Protein AF-A0A6A5X6J0-F1 (afdb_monomer_lite)

Secondary structure (DSSP, 8-state):
--PPPB-TTSPBP-TTHHHHEEES-S-TTSGGGGEEEE---SBPTT-BGGG-SBPEEE-TTSPEEEEEEETTEEEEEEEE-EES-S-GGGSSS---SSS-TTS-SSSS-EEEEETTSSTT-SEEEESS-SGGGG-TTTPEE--SSTTPPPP-------PPPP---------------PPPTHHHHHHHHHHHHHHHHHHHHHHHHHT-

pLDDT: mean 82.25, std 19.31, range [40.25, 98.31]

Foldseek 3Di:
DFFFWAFQQLHTDDDPCRQQWGQLDPPPVALSRFAIFRAPDPADAQGECVSPFYGWHAAQLSKTWGWHQYPNDIDIWIWQATTSDSHCVPLSGPPPLCPPPPADVSNGIWTKAALVRDPQHQWIATDDDNPCVVPPVRTDGTDSHHVDDRDPPPPPPPDDDPDDDDDDDDDDDDDDDDDDPVVVVVVVPVVVVVVVVVVVVVVVVVVD

Radius of gyration: 23.6 Å; chains: 1; bounding box: 79×58×37 Å

Organism: NCBI:txid1450172

Structure (mmCIF, N/CA/C/O backbone):
data_AF-A0A6A5X6J0-F1
#
_entry.id   AF-A0A6A5X6J0-F1
#
loop_
_atom_site.group_PDB
_atom_site.id
_atom_site.type_symbol
_atom_site.label_atom_id
_atom_site.label_alt_id
_atom_site.label_comp_id
_atom_site.label_asym_id
_atom_site.label_entity_id
_atom_site.label_seq_id
_atom_site.pdbx_PDB_ins_code
_atom_site.Cartn_x
_atom_site.Cartn_y
_atom_site.Cartn_z
_atom_site.occupancy
_atom_site.B_iso_or_equiv
_atom_site.auth_seq_id
_atom_site.auth_comp_id
_atom_site.auth_asym_id
_atom_site.auth_atom_id
_atom_site.pdbx_PDB_model_num
ATOM 1 N N . ALA A 1 1 ? -9.190 15.874 -12.244 1.00 45.69 1 ALA A N 1
ATOM 2 C CA . ALA A 1 1 ? -8.365 16.810 -11.458 1.00 45.69 1 ALA A CA 1
ATOM 3 C C . ALA A 1 1 ? -7.137 16.045 -10.991 1.00 45.69 1 ALA A C 1
ATOM 5 O O . ALA A 1 1 ? -7.306 14.946 -10.487 1.00 45.69 1 ALA A O 1
ATOM 6 N N . THR A 1 2 ? -5.927 16.552 -11.212 1.00 60.56 2 THR A N 1
ATOM 7 C CA . THR A 1 2 ? -4.701 15.983 -10.629 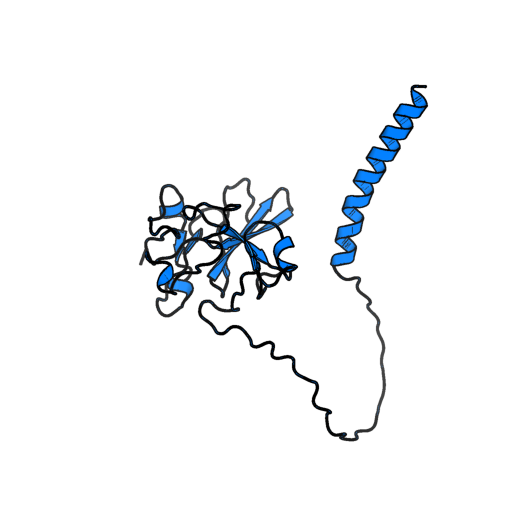1.00 60.56 2 THR A CA 1
ATOM 8 C C . THR A 1 2 ? -4.624 16.431 -9.174 1.00 60.56 2 THR A C 1
ATOM 10 O O . THR A 1 2 ? -4.366 17.605 -8.913 1.00 60.56 2 THR A O 1
ATOM 13 N N . ALA A 1 3 ? -4.939 15.535 -8.238 1.00 80.25 3 ALA A N 1
ATOM 14 C CA . ALA A 1 3 ? -4.791 15.806 -6.812 1.00 80.25 3 ALA A CA 1
ATOM 15 C C . ALA A 1 3 ? -3.348 15.520 -6.382 1.00 80.25 3 ALA A C 1
ATOM 17 O O . ALA A 1 3 ? -2.755 14.537 -6.819 1.00 80.25 3 ALA A O 1
ATOM 18 N N . THR A 1 4 ? -2.790 16.380 -5.532 1.00 93.88 4 THR A N 1
ATOM 19 C CA . THR A 1 4 ? -1.504 16.120 -4.879 1.00 93.88 4 THR A CA 1
ATOM 20 C C . THR A 1 4 ? -1.685 15.034 -3.827 1.00 93.88 4 THR A C 1
ATOM 22 O O . THR A 1 4 ? -2.631 15.093 -3.044 1.00 93.88 4 THR A O 1
ATOM 25 N N . CYS A 1 5 ? -0.770 14.070 -3.792 1.00 96.19 5 CYS A N 1
ATOM 26 C CA . CYS A 1 5 ? -0.749 13.027 -2.778 1.00 96.19 5 CYS A CA 1
ATOM 27 C C . CYS A 1 5 ? 0.265 13.374 -1.675 1.00 96.19 5 CYS A C 1
ATOM 29 O O . CYS A 1 5 ? 1.280 14.034 -1.905 1.00 96.19 5 CYS A O 1
ATOM 31 N N . TYR A 1 6 ? -0.021 12.938 -0.456 1.00 95.50 6 TYR A N 1
ATOM 32 C CA . TYR A 1 6 ? 0.724 13.231 0.757 1.00 95.50 6 TYR A CA 1
ATOM 33 C C . TYR A 1 6 ? 1.078 11.937 1.479 1.00 95.50 6 TYR A C 1
ATOM 35 O O . TYR A 1 6 ? 0.280 11.000 1.569 1.00 95.50 6 TYR A O 1
ATOM 43 N N . TRP A 1 7 ? 2.285 11.914 2.027 1.00 93.50 7 TRP A N 1
ATOM 44 C CA . TRP A 1 7 ? 2.747 10.892 2.951 1.00 93.50 7 TRP A CA 1
ATOM 45 C C . TRP A 1 7 ? 2.064 11.022 4.321 1.00 93.50 7 TRP A C 1
ATOM 47 O O . TRP A 1 7 ? 1.589 12.112 4.646 1.00 93.50 7 TRP A O 1
ATOM 57 N N . PRO A 1 8 ? 2.090 9.975 5.170 1.00 91.75 8 PRO A N 1
ATOM 58 C CA . PRO A 1 8 ? 1.579 10.026 6.548 1.00 91.75 8 PRO A CA 1
ATOM 59 C C . PRO A 1 8 ? 2.086 11.193 7.399 1.00 91.75 8 PRO A C 1
ATOM 61 O O . PRO A 1 8 ? 1.395 11.666 8.296 1.00 91.75 8 PRO A O 1
ATOM 64 N N . THR A 1 9 ? 3.286 11.690 7.101 1.00 89.19 9 THR A N 1
ATOM 65 C CA . THR A 1 9 ? 3.868 12.884 7.736 1.00 89.19 9 THR A CA 1
ATOM 66 C C . THR A 1 9 ? 3.194 14.206 7.341 1.00 89.19 9 THR A C 1
ATOM 68 O O . THR A 1 9 ? 3.535 15.248 7.895 1.00 89.19 9 THR A O 1
ATOM 71 N N . GLY A 1 10 ? 2.275 14.201 6.371 1.00 90.12 10 GLY A N 1
ATOM 72 C CA . GLY A 1 10 ? 1.648 15.396 5.796 1.00 90.12 10 GLY A CA 1
ATOM 73 C C . GLY A 1 10 ? 2.523 16.128 4.771 1.00 90.12 10 GLY A C 1
ATOM 74 O O . GLY A 1 10 ? 2.168 17.207 4.285 1.00 90.12 10 GLY A O 1
ATOM 75 N N . ASN A 1 11 ? 3.677 15.563 4.420 1.00 91.62 11 ASN A N 1
ATOM 76 C CA . ASN A 1 11 ? 4.517 16.075 3.345 1.00 91.62 11 ASN A CA 1
ATOM 77 C C . ASN A 1 11 ? 3.996 15.587 1.995 1.00 91.62 11 ASN A C 1
ATOM 79 O O . ASN A 1 11 ? 3.589 14.434 1.871 1.00 91.62 11 ASN A O 1
ATOM 83 N N . ALA A 1 12 ? 4.018 16.456 0.985 1.00 94.25 12 ALA A N 1
ATOM 84 C CA . ALA A 1 12 ? 3.666 16.054 -0.373 1.00 94.25 12 ALA A CA 1
ATOM 85 C C . ALA A 1 12 ? 4.640 14.977 -0.879 1.00 94.25 12 ALA A C 1
ATOM 87 O O . ALA A 1 12 ? 5.817 14.961 -0.497 1.00 94.25 12 ALA A O 1
ATOM 88 N N . THR A 1 13 ? 4.153 14.093 -1.746 1.00 92.88 13 THR A N 1
ATOM 89 C CA . THR A 1 13 ? 5.006 13.210 -2.547 1.00 92.88 13 THR A CA 1
ATOM 90 C C . THR A 1 13 ? 6.020 14.031 -3.336 1.00 92.88 13 THR A C 1
ATOM 92 O O . THR A 1 13 ? 5.727 15.146 -3.762 1.00 92.88 13 THR A O 1
ATOM 95 N N . TYR A 1 14 ? 7.217 13.488 -3.532 1.00 91.00 14 TYR A N 1
ATOM 96 C CA . TYR A 1 14 ? 8.327 14.187 -4.175 1.00 91.00 14 TYR A CA 1
ATOM 97 C C . TYR A 1 14 ? 9.055 13.271 -5.161 1.00 91.00 14 TYR A C 1
ATOM 99 O O . TYR A 1 14 ? 8.846 12.057 -5.190 1.00 91.00 14 TYR A O 1
ATOM 107 N N . ALA A 1 15 ? 9.951 13.858 -5.957 1.00 90.88 15 ALA A N 1
ATOM 108 C CA . ALA A 1 15 ? 10.726 13.156 -6.975 1.00 90.88 15 ALA A CA 1
ATOM 109 C C . ALA A 1 15 ? 9.817 12.383 -7.947 1.00 90.88 15 ALA A C 1
ATOM 111 O O . ALA A 1 15 ? 8.993 12.981 -8.626 1.00 90.88 15 ALA A O 1
ATOM 112 N N . ARG A 1 16 ? 9.980 11.063 -8.057 1.00 89.81 16 ARG A N 1
ATOM 113 C CA . ARG A 1 16 ? 9.186 10.259 -8.997 1.00 89.81 16 ARG A CA 1
ATOM 114 C C . ARG A 1 16 ? 7.757 10.033 -8.511 1.00 89.81 16 ARG A C 1
ATOM 116 O O . ARG A 1 16 ? 6.848 10.004 -9.331 1.00 89.81 16 ARG A O 1
ATOM 123 N N . ASP A 1 17 ? 7.564 9.930 -7.201 1.00 90.75 17 ASP A N 1
ATOM 124 C CA . ASP A 1 17 ? 6.259 9.628 -6.606 1.00 90.75 17 ASP A CA 1
ATOM 125 C C . ASP A 1 17 ? 5.271 10.795 -6.788 1.00 90.75 17 ASP A C 1
ATOM 127 O O . ASP A 1 17 ? 4.070 10.574 -6.866 1.00 90.75 17 ASP A O 1
ATOM 131 N N . GLU A 1 18 ? 5.770 12.026 -6.968 1.00 92.94 18 GLU A N 1
ATOM 132 C CA . GLU A 1 18 ? 4.953 13.201 -7.328 1.00 92.94 18 GLU A CA 1
ATOM 133 C C . GLU A 1 18 ? 4.146 13.004 -8.622 1.00 92.94 18 GLU A C 1
ATOM 135 O O . GLU A 1 18 ? 3.035 13.515 -8.737 1.00 92.94 18 GLU A O 1
ATOM 140 N N . TYR A 1 19 ? 4.694 12.263 -9.589 1.00 93.19 19 TYR A N 1
ATOM 141 C CA . TYR A 1 19 ? 4.075 12.067 -10.904 1.00 93.19 19 TYR A CA 1
ATOM 142 C C . TYR A 1 19 ? 3.522 10.656 -11.098 1.00 93.19 19 TYR A C 1
ATOM 144 O O . TYR A 1 19 ? 2.672 10.455 -11.964 1.00 93.19 19 TYR A O 1
ATOM 152 N N . GLU A 1 20 ? 4.029 9.679 -10.340 1.00 95.19 20 GLU A N 1
ATOM 153 C CA . GLU A 1 20 ? 3.595 8.283 -10.415 1.00 95.19 20 GLU A CA 1
ATOM 154 C C . GLU A 1 20 ? 2.336 8.018 -9.584 1.00 95.19 20 GLU A C 1
ATOM 156 O O . GLU A 1 20 ? 1.519 7.186 -9.992 1.00 95.19 20 GLU A O 1
ATOM 161 N N . HIS A 1 21 ? 2.158 8.710 -8.451 1.00 95.94 21 HIS A N 1
ATOM 162 C CA . HIS A 1 21 ? 1.002 8.516 -7.579 1.00 95.94 21 HIS A CA 1
ATOM 163 C C . HIS A 1 21 ? -0.199 9.343 -8.030 1.00 95.94 21 HIS A C 1
ATOM 165 O O . HIS A 1 21 ? -0.108 10.547 -8.251 1.00 95.94 21 HIS A O 1
ATOM 171 N N . MET A 1 22 ? -1.351 8.685 -8.148 1.00 96.62 22 MET A N 1
ATOM 172 C CA . MET A 1 22 ? -2.619 9.314 -8.514 1.00 96.62 22 MET A CA 1
ATOM 173 C C . MET A 1 22 ? -3.760 8.753 -7.663 1.00 96.62 22 MET A C 1
ATOM 175 O O . MET A 1 22 ? -3.662 7.611 -7.198 1.00 96.62 22 MET A O 1
ATOM 179 N N . PRO A 1 23 ? -4.862 9.509 -7.497 1.00 97.25 23 PRO A N 1
ATOM 180 C CA . PRO A 1 23 ? -6.057 9.011 -6.836 1.00 97.25 23 PRO A CA 1
ATOM 181 C C . PRO A 1 23 ? -6.588 7.728 -7.476 1.00 97.25 23 PRO A C 1
ATOM 183 O O . PRO A 1 23 ? -6.679 7.617 -8.699 1.00 97.25 23 PRO A O 1
ATOM 186 N N . CYS A 1 24 ? -7.016 6.788 -6.641 1.00 97.81 24 CYS A N 1
ATOM 187 C CA . CYS A 1 24 ? -7.636 5.537 -7.067 1.00 97.81 24 CYS A CA 1
ATOM 188 C C . CYS A 1 24 ? -8.985 5.726 -7.764 1.00 97.81 24 CYS A C 1
ATOM 190 O O . CYS A 1 24 ? -9.425 4.858 -8.516 1.00 97.81 24 CYS A O 1
ATOM 192 N N . SER A 1 25 ? -9.648 6.855 -7.517 1.00 96.56 25 SER A N 1
ATOM 193 C CA . SER A 1 25 ? -10.890 7.237 -8.175 1.00 96.56 25 SER A CA 1
ATOM 194 C C . SER A 1 25 ? -10.876 8.722 -8.516 1.00 96.56 25 SER A C 1
ATOM 196 O O . SER A 1 25 ? -10.531 9.558 -7.685 1.00 96.56 25 SER A O 1
ATOM 198 N N . ASN A 1 26 ? -11.319 9.056 -9.729 1.00 93.69 26 ASN A N 1
ATOM 199 C CA . ASN A 1 26 ? -11.615 10.439 -10.116 1.00 93.69 26 ASN A CA 1
ATOM 200 C C . ASN A 1 26 ? -13.010 10.894 -9.656 1.00 93.69 26 ASN A C 1
ATOM 202 O O . ASN A 1 26 ? -13.299 12.089 -9.674 1.00 93.69 26 ASN A O 1
ATOM 206 N N . ASP A 1 27 ? -13.876 9.953 -9.276 1.00 95.06 27 ASP A N 1
ATOM 207 C CA . ASP A 1 27 ? -15.172 10.243 -8.674 1.00 95.06 27 ASP A CA 1
ATOM 208 C C . ASP A 1 27 ? -14.971 10.580 -7.198 1.00 95.06 27 ASP A C 1
ATOM 210 O O . ASP A 1 27 ? -14.668 9.693 -6.402 1.00 95.06 27 ASP A O 1
ATOM 214 N N . THR A 1 28 ? -15.160 11.853 -6.850 1.00 92.88 28 THR A N 1
ATOM 215 C CA . THR A 1 28 ? -14.994 12.396 -5.495 1.00 92.88 28 THR A CA 1
ATOM 216 C C . THR A 1 28 ? -16.029 11.891 -4.492 1.00 92.88 28 THR A C 1
ATOM 218 O O . THR A 1 28 ? -15.909 12.168 -3.303 1.00 92.88 28 THR A O 1
ATOM 221 N N . THR A 1 29 ? -17.078 11.204 -4.949 1.00 93.94 29 THR A N 1
ATOM 222 C CA . THR A 1 29 ? -18.037 10.536 -4.059 1.00 93.94 29 THR A CA 1
ATOM 223 C C . THR A 1 29 ? -17.551 9.155 -3.624 1.00 93.94 29 THR A C 1
ATOM 225 O O . THR A 1 29 ? -17.997 8.639 -2.599 1.00 93.94 29 THR A O 1
ATOM 228 N N . SER A 1 30 ? -16.597 8.574 -4.359 1.00 95.69 30 SER A N 1
ATOM 229 C CA . SER A 1 30 ? -15.944 7.332 -3.966 1.00 95.69 30 SER A CA 1
ATOM 230 C C . SER A 1 30 ? -14.991 7.589 -2.800 1.00 95.69 30 SER A C 1
ATOM 232 O O . SER A 1 30 ? -14.143 8.475 -2.898 1.00 95.69 30 SER A O 1
ATOM 234 N N . PRO A 1 31 ? -15.018 6.779 -1.728 1.00 95.19 31 PRO A N 1
ATOM 235 C CA . PRO A 1 31 ? -14.038 6.898 -0.651 1.00 95.19 31 PRO A CA 1
ATOM 236 C C . PRO A 1 31 ? -12.605 6.643 -1.146 1.00 95.19 31 PRO A C 1
ATOM 238 O O . PRO A 1 31 ? -11.655 7.091 -0.517 1.00 95.19 31 PRO A O 1
ATOM 241 N N . LEU A 1 32 ? -12.430 5.971 -2.290 1.00 97.31 32 LEU A N 1
ATOM 242 C CA . LEU A 1 32 ? -11.120 5.770 -2.908 1.00 97.31 32 L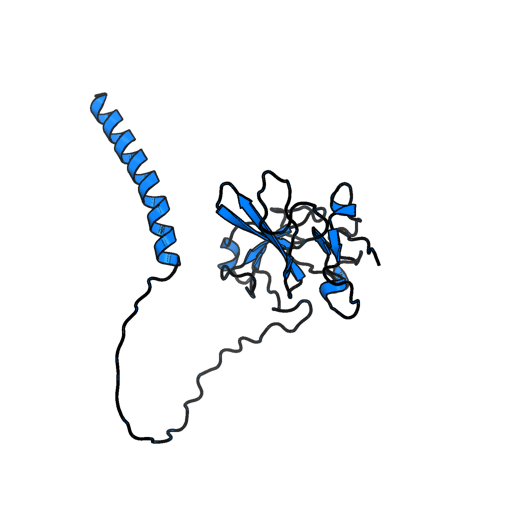EU A CA 1
ATOM 243 C C . LEU A 1 32 ? -10.572 7.026 -3.597 1.00 97.31 32 LEU A C 1
ATOM 245 O O . LEU A 1 32 ? -9.410 7.022 -3.989 1.00 97.31 32 LEU A O 1
ATOM 249 N N . SER A 1 33 ? -11.348 8.106 -3.748 1.00 96.88 33 SER A N 1
ATOM 250 C CA . SER A 1 33 ? -10.822 9.349 -4.328 1.00 96.88 33 SER A CA 1
ATOM 251 C C . SER A 1 33 ? -9.759 10.009 -3.457 1.00 96.88 33 SER A C 1
ATOM 253 O O . SER A 1 33 ? -9.023 10.858 -3.949 1.00 96.88 33 SER A O 1
ATOM 255 N N . THR A 1 34 ? -9.687 9.637 -2.176 1.00 96.81 34 THR A N 1
ATOM 256 C CA . THR A 1 34 ? -8.676 10.137 -1.241 1.00 96.81 34 THR A CA 1
ATOM 257 C C . THR A 1 34 ? -7.482 9.206 -1.077 1.00 96.81 34 THR A C 1
ATOM 259 O O . THR A 1 34 ? -6.497 9.584 -0.451 1.00 96.81 34 THR A O 1
ATOM 262 N N . ILE A 1 35 ? -7.529 8.009 -1.661 1.00 97.75 35 ILE A N 1
ATOM 263 C CA . ILE A 1 35 ? -6.422 7.053 -1.658 1.00 97.75 35 ILE A CA 1
ATOM 264 C C . ILE A 1 35 ? -5.591 7.255 -2.917 1.00 97.75 35 ILE A C 1
ATOM 266 O O . ILE A 1 35 ? -6.143 7.306 -4.013 1.00 97.75 35 ILE A O 1
ATOM 270 N N . CYS A 1 36 ? -4.270 7.319 -2.770 1.00 97.88 36 CYS A N 1
ATOM 271 C CA . CYS A 1 36 ? -3.343 7.409 -3.887 1.00 97.88 36 CYS A CA 1
ATOM 272 C C . CYS A 1 36 ? -2.462 6.160 -3.983 1.00 97.88 36 CYS A C 1
ATOM 274 O O . CYS A 1 36 ? -1.788 5.798 -3.020 1.00 97.88 36 CYS A O 1
ATOM 276 N N . CYS A 1 37 ? -2.398 5.565 -5.174 1.00 97.94 37 CYS A N 1
ATOM 277 C CA . CYS A 1 37 ? -1.462 4.489 -5.516 1.00 97.94 37 CYS A CA 1
ATOM 278 C C . CYS A 1 37 ? -0.577 4.918 -6.691 1.00 97.94 37 CYS A C 1
ATOM 280 O O . CYS A 1 37 ? -0.890 5.895 -7.376 1.00 97.94 37 CYS A O 1
ATOM 282 N N . ALA A 1 38 ? 0.497 4.182 -6.979 1.00 96.81 38 ALA A N 1
ATOM 283 C CA . ALA A 1 38 ? 1.359 4.474 -8.117 1.00 96.81 38 ALA A CA 1
ATOM 284 C C . ALA A 1 38 ? 0.755 3.953 -9.434 1.00 96.81 38 ALA A C 1
ATOM 286 O O . ALA A 1 38 ? 1.101 2.879 -9.932 1.00 96.81 38 ALA A O 1
ATOM 287 N N . LEU A 1 39 ? -0.193 4.719 -9.971 1.00 97.06 39 LEU A N 1
ATOM 288 C CA . LEU A 1 39 ? -1.024 4.363 -11.125 1.00 97.06 39 LEU A CA 1
ATOM 289 C C . LEU A 1 39 ? -0.500 4.914 -12.459 1.00 97.06 39 LEU A C 1
ATOM 291 O O . LEU A 1 39 ? -1.019 4.544 -13.510 1.00 97.06 39 LEU A O 1
ATOM 295 N N . ASN A 1 40 ? 0.478 5.825 -12.429 1.00 96.38 40 ASN A N 1
ATOM 296 C CA . ASN A 1 40 ? 0.987 6.520 -13.616 1.00 96.38 40 ASN A CA 1
ATOM 297 C C . ASN A 1 40 ? 2.403 6.078 -14.022 1.00 96.38 40 ASN A C 1
ATOM 299 O O . ASN A 1 40 ? 3.202 6.862 -14.536 1.00 96.38 40 ASN A O 1
ATOM 303 N N . ARG A 1 41 ? 2.758 4.823 -13.756 1.00 95.88 41 ARG A N 1
ATOM 304 C CA . ARG A 1 41 ? 3.982 4.204 -14.267 1.00 95.88 41 ARG A CA 1
ATOM 305 C C . ARG A 1 41 ? 3.743 3.690 -15.686 1.00 95.88 41 ARG A C 1
ATOM 307 O O . ARG A 1 41 ? 2.632 3.344 -16.088 1.00 95.88 41 ARG A O 1
ATOM 314 N N . THR A 1 42 ? 4.816 3.623 -16.464 1.00 97.06 42 THR A N 1
ATOM 315 C CA . THR A 1 42 ? 4.771 3.167 -17.862 1.00 97.06 42 THR A CA 1
ATOM 316 C C . THR A 1 42 ? 4.638 1.651 -17.995 1.00 97.06 42 THR A C 1
ATOM 318 O O . THR A 1 42 ? 4.093 1.172 -18.987 1.00 97.06 42 THR A O 1
ATOM 321 N N . ASN A 1 43 ? 5.127 0.888 -17.015 1.00 97.88 43 ASN A N 1
ATOM 322 C CA . ASN A 1 43 ? 5.008 -0.565 -16.995 1.00 97.88 43 ASN A CA 1
ATOM 323 C C . ASN A 1 43 ? 3.652 -0.946 -16.368 1.00 97.88 43 ASN A C 1
ATOM 325 O O . ASN A 1 43 ? 3.400 -0.579 -15.221 1.00 97.88 43 ASN A O 1
ATOM 329 N N . PRO A 1 44 ? 2.744 -1.639 -17.073 1.00 97.25 44 PRO A N 1
ATOM 330 C CA . PRO A 1 44 ? 1.439 -1.995 -16.519 1.00 97.25 44 PRO A CA 1
ATOM 331 C C . PRO A 1 44 ? 1.546 -3.005 -15.364 1.00 97.25 44 PRO A C 1
ATOM 333 O O . PRO A 1 44 ? 2.553 -3.694 -15.203 1.00 97.25 44 PRO A O 1
ATOM 336 N N . SER A 1 45 ? 0.482 -3.127 -14.564 1.00 97.25 45 SER A N 1
ATOM 337 C CA . SER A 1 45 ? 0.406 -4.136 -13.497 1.00 97.25 45 SER A CA 1
ATOM 338 C C . SER A 1 45 ? 0.566 -5.548 -14.067 1.00 97.25 45 SER A C 1
ATOM 340 O O . SER A 1 45 ? -0.139 -5.936 -14.999 1.00 97.25 45 SER A O 1
ATOM 342 N N . GLY A 1 46 ? 1.470 -6.335 -13.483 1.00 97.50 46 GLY A N 1
ATOM 343 C CA . GLY A 1 46 ? 1.830 -7.674 -13.954 1.00 97.50 46 GLY A CA 1
ATOM 344 C C . GLY A 1 46 ? 2.882 -7.693 -15.067 1.00 97.50 46 GLY A C 1
ATOM 345 O O . GLY A 1 46 ? 3.224 -8.774 -15.542 1.00 97.50 46 GLY A O 1
ATOM 346 N N . GLY A 1 47 ? 3.402 -6.534 -15.480 1.00 97.94 47 GLY A N 1
ATOM 347 C CA . GLY A 1 47 ? 4.511 -6.449 -16.425 1.00 97.94 47 GLY A CA 1
ATOM 348 C C . GLY A 1 47 ? 5.844 -6.935 -15.845 1.00 97.94 47 GLY A C 1
ATOM 349 O O . GLY A 1 47 ? 5.996 -7.116 -14.634 1.00 97.94 47 GLY A O 1
ATOM 350 N N . ASP A 1 48 ? 6.818 -7.166 -16.726 1.00 97.88 48 ASP A N 1
ATOM 351 C CA . ASP A 1 48 ? 8.151 -7.648 -16.348 1.00 97.88 48 ASP A CA 1
ATOM 352 C C . ASP A 1 48 ? 8.959 -6.559 -15.641 1.00 97.88 48 ASP A C 1
ATOM 354 O O . ASP A 1 48 ? 9.006 -5.416 -16.105 1.00 97.88 48 ASP A O 1
ATOM 358 N N . LYS A 1 49 ? 9.622 -6.909 -14.532 1.00 96.44 49 LYS A N 1
ATOM 359 C CA . LYS A 1 49 ? 10.467 -5.977 -13.771 1.00 96.44 49 LYS A CA 1
ATOM 360 C C . LYS A 1 49 ? 11.587 -5.358 -14.606 1.00 96.44 49 LYS A C 1
ATOM 362 O O . LYS A 1 49 ? 12.068 -4.276 -14.271 1.00 96.44 49 LYS A O 1
ATOM 367 N N . LEU A 1 50 ? 12.012 -6.024 -15.683 1.00 96.62 50 LEU A N 1
ATOM 368 C CA . LEU A 1 50 ? 13.019 -5.516 -16.615 1.00 96.62 50 LEU A CA 1
ATOM 369 C C . LEU A 1 50 ? 12.574 -4.215 -17.303 1.00 96.62 50 LEU A C 1
ATOM 371 O O . LEU A 1 50 ? 13.422 -3.411 -17.684 1.00 96.62 50 LEU A O 1
ATOM 375 N N . TYR A 1 51 ? 11.263 -3.973 -17.411 1.00 96.19 51 TYR A N 1
ATOM 376 C CA . TYR A 1 51 ? 10.692 -2.740 -17.964 1.00 96.19 51 TYR A CA 1
ATOM 377 C C . TYR A 1 51 ? 10.437 -1.656 -16.903 1.00 96.19 51 TYR A C 1
ATOM 379 O O . TYR A 1 51 ? 9.814 -0.636 -17.193 1.00 96.19 51 TYR A O 1
ATOM 387 N N . GLY A 1 52 ? 10.932 -1.848 -15.677 1.00 95.31 52 GLY A N 1
ATOM 388 C CA . GLY A 1 52 ? 10.799 -0.903 -14.571 1.00 95.31 52 GLY A CA 1
ATOM 389 C C . GLY A 1 52 ? 9.673 -1.256 -13.598 1.00 95.31 52 GLY A C 1
ATOM 390 O O . GLY A 1 52 ? 9.156 -2.372 -13.588 1.00 95.31 52 GLY A O 1
ATOM 391 N N . ARG A 1 53 ? 9.300 -0.295 -12.745 1.00 94.94 53 ARG A N 1
ATOM 392 C CA . ARG A 1 53 ? 8.254 -0.469 -11.721 1.00 94.94 53 ARG A CA 1
ATOM 393 C C . ARG A 1 53 ? 6.882 -0.577 -12.378 1.00 94.94 53 ARG A C 1
ATOM 395 O O . ARG A 1 53 ? 6.544 0.285 -13.183 1.00 94.94 53 ARG A O 1
ATOM 402 N N . THR A 1 54 ? 6.101 -1.590 -12.019 1.00 97.69 54 THR A N 1
ATOM 403 C CA . THR A 1 54 ? 4.747 -1.782 -12.550 1.00 97.69 54 THR A CA 1
ATOM 404 C C . THR A 1 54 ? 3.739 -0.852 -11.884 1.00 97.69 54 THR A C 1
ATOM 406 O O . THR A 1 54 ? 3.950 -0.415 -10.750 1.00 97.69 54 THR A O 1
ATOM 409 N N . ASN A 1 55 ? 2.635 -0.569 -12.571 1.00 97.94 55 ASN A N 1
ATOM 410 C CA . ASN A 1 55 ? 1.480 0.103 -11.994 1.00 97.94 55 ASN A CA 1
ATOM 411 C C . ASN A 1 55 ? 0.885 -0.707 -10.853 1.00 97.94 55 ASN A C 1
ATOM 413 O O . ASN A 1 55 ? 0.769 -1.935 -10.925 1.00 97.94 55 ASN A O 1
ATOM 417 N N . ASP A 1 56 ? 0.454 0.019 -9.835 1.00 98.12 56 ASP A N 1
ATOM 418 C CA . ASP A 1 56 ? -0.386 -0.533 -8.793 1.00 98.12 56 ASP A CA 1
ATOM 419 C C . ASP A 1 56 ? -1.819 -0.717 -9.302 1.00 98.12 56 ASP A C 1
ATOM 421 O O . ASP A 1 56 ? -2.248 -0.166 -10.318 1.00 98.12 56 ASP A O 1
ATOM 425 N N . GLU A 1 57 ? -2.581 -1.496 -8.554 1.00 98.19 57 GLU A N 1
ATOM 426 C CA . GLU A 1 57 ? -4.021 -1.621 -8.673 1.00 98.19 57 GLU A CA 1
ATOM 427 C C . GLU A 1 57 ? -4.645 -1.279 -7.326 1.00 98.19 57 GLU A C 1
ATOM 429 O O . GLU A 1 57 ? -4.245 -1.805 -6.286 1.00 98.19 57 GLU A O 1
ATOM 434 N N . CYS A 1 58 ? -5.647 -0.411 -7.347 1.00 98.12 58 CYS A N 1
ATOM 435 C CA . CYS A 1 58 ? -6.364 -0.026 -6.144 1.00 98.12 58 CYS A CA 1
ATOM 436 C C . CYS A 1 58 ? -7.325 -1.130 -5.713 1.00 98.12 58 CYS A C 1
ATOM 438 O O . CYS A 1 58 ? -8.217 -1.518 -6.472 1.00 98.12 58 CYS A O 1
ATOM 440 N N . LEU A 1 59 ? -7.164 -1.619 -4.486 1.00 98.25 59 LEU A N 1
ATOM 441 C CA . LEU A 1 59 ? -8.120 -2.531 -3.875 1.00 98.25 59 LEU A CA 1
ATOM 442 C C . LEU A 1 59 ? -9.285 -1.752 -3.244 1.00 98.25 59 LEU A C 1
ATOM 444 O O . LEU A 1 59 ? -9.105 -0.604 -2.826 1.00 98.25 59 LEU A O 1
ATOM 448 N N . PRO A 1 60 ? -10.478 -2.368 -3.117 1.00 97.38 60 PRO A N 1
ATOM 449 C CA . PRO A 1 60 ? -11.652 -1.687 -2.568 1.00 97.38 60 PRO A CA 1
ATOM 450 C C . PRO A 1 60 ? -11.463 -1.159 -1.140 1.00 97.38 60 PRO A C 1
ATOM 452 O O . PRO A 1 60 ? -12.074 -0.160 -0.773 1.00 97.38 60 PRO A O 1
ATOM 455 N N . ASN A 1 61 ? -10.586 -1.780 -0.348 1.00 97.06 61 ASN A N 1
ATOM 456 C CA . ASN A 1 61 ? -10.251 -1.369 1.017 1.00 97.06 61 ASN A CA 1
ATOM 457 C C . ASN A 1 61 ? -9.212 -0.234 1.104 1.00 97.06 61 ASN A C 1
ATOM 459 O O . ASN A 1 61 ? -8.834 0.156 2.208 1.00 97.06 61 ASN A O 1
ATOM 463 N N . GLY A 1 62 ? -8.758 0.301 -0.034 1.00 97.12 62 GLY A N 1
ATOM 464 C CA . GLY A 1 62 ? -7.767 1.378 -0.106 1.00 97.12 62 GLY A CA 1
ATOM 465 C C . GLY A 1 62 ? -6.311 0.905 -0.098 1.00 97.12 62 GLY A C 1
ATOM 466 O O . GLY A 1 62 ? -5.406 1.733 -0.114 1.00 97.12 62 GLY A O 1
ATOM 467 N N . VAL A 1 63 ? -6.059 -0.406 -0.075 1.00 97.88 63 VAL A N 1
ATOM 468 C CA . VAL A 1 63 ? -4.706 -0.965 -0.209 1.00 97.88 63 VAL A CA 1
ATOM 469 C C . VAL A 1 63 ? -4.284 -0.956 -1.681 1.00 97.88 63 VAL A C 1
ATOM 471 O O . VAL A 1 63 ? -5.072 -1.279 -2.569 1.00 97.88 63 VAL A O 1
ATOM 474 N N . CYS A 1 64 ? -3.023 -0.636 -1.953 1.00 98.31 64 CYS A N 1
ATOM 475 C CA . CYS A 1 64 ? -2.443 -0.690 -3.291 1.00 98.31 64 CYS A CA 1
ATOM 476 C C . CYS A 1 64 ? -1.806 -2.063 -3.526 1.00 98.31 64 CYS A C 1
ATOM 478 O O . CYS A 1 64 ? -0.893 -2.465 -2.803 1.00 98.31 64 CYS A O 1
ATOM 480 N N . ARG A 1 65 ? -2.282 -2.805 -4.529 1.00 98.19 65 ARG A N 1
ATOM 481 C CA . ARG A 1 65 ? -1.710 -4.092 -4.947 1.00 98.19 65 ARG A CA 1
ATOM 482 C C . ARG A 1 65 ? -0.746 -3.867 -6.100 1.00 98.19 65 ARG A C 1
ATOM 484 O O . ARG A 1 65 ? -1.155 -3.406 -7.159 1.00 98.19 65 ARG A O 1
ATOM 491 N N . ASN A 1 66 ? 0.502 -4.283 -5.947 1.00 97.75 66 ASN A N 1
ATOM 492 C CA . ASN A 1 66 ? 1.478 -4.265 -7.025 1.00 97.75 66 ASN A CA 1
ATOM 493 C C . ASN A 1 66 ? 1.767 -5.695 -7.497 1.00 97.75 66 ASN A C 1
ATOM 495 O O . ASN A 1 66 ? 2.126 -6.560 -6.693 1.00 97.75 66 ASN A O 1
ATOM 499 N N . ARG A 1 67 ? 1.593 -5.950 -8.800 1.00 98.06 67 ARG A N 1
ATOM 500 C CA . ARG A 1 67 ? 1.951 -7.224 -9.439 1.00 98.06 67 ARG A CA 1
ATOM 501 C C . ARG A 1 67 ? 3.152 -7.015 -10.348 1.00 98.06 67 ARG A C 1
ATOM 503 O O . ARG A 1 67 ? 3.135 -6.103 -11.176 1.00 98.06 67 ARG A O 1
ATOM 510 N N . VAL A 1 68 ? 4.159 -7.871 -10.228 1.00 98.00 68 VAL A N 1
ATOM 511 C CA . VAL A 1 68 ? 5.397 -7.811 -11.017 1.00 98.00 68 VAL A CA 1
ATOM 512 C C . VAL A 1 68 ? 5.743 -9.204 -11.510 1.00 98.00 68 VAL A C 1
ATOM 514 O O . VAL A 1 68 ? 5.782 -10.149 -10.724 1.00 98.00 68 VAL A O 1
ATOM 517 N N . LEU A 1 69 ? 6.039 -9.338 -12.799 1.00 98.12 69 LEU A N 1
ATOM 518 C CA . LEU A 1 69 ? 6.652 -10.545 -13.332 1.00 98.12 69 LEU A CA 1
ATOM 519 C C . LEU A 1 69 ? 8.166 -10.478 -13.105 1.00 98.12 69 LEU A C 1
ATOM 521 O O . LEU A 1 69 ? 8.850 -9.598 -13.624 1.00 98.12 69 LEU A O 1
ATOM 525 N N . ASP A 1 70 ? 8.686 -11.408 -12.311 1.00 96.56 70 ASP A N 1
ATOM 526 C CA . ASP A 1 70 ? 10.106 -11.527 -11.998 1.00 96.56 70 ASP A CA 1
ATOM 527 C C . ASP A 1 70 ? 10.621 -12.907 -12.427 1.00 96.56 70 ASP A C 1
ATOM 529 O O . ASP A 1 70 ? 10.231 -13.923 -11.850 1.00 96.56 70 ASP A O 1
ATOM 533 N N . HIS A 1 71 ? 11.471 -12.958 -13.461 1.00 95.00 71 HIS A N 1
ATOM 534 C CA . HIS A 1 71 ? 12.000 -14.203 -14.043 1.00 95.00 71 HIS A CA 1
ATOM 535 C C . HIS A 1 71 ? 10.899 -15.252 -14.313 1.00 95.00 71 HIS A C 1
ATOM 537 O O . HIS A 1 71 ? 11.035 -16.428 -13.979 1.00 95.00 71 HIS A O 1
ATOM 543 N N . GLY A 1 72 ? 9.768 -14.816 -14.878 1.00 94.38 72 GLY A N 1
ATOM 544 C CA . GLY A 1 72 ? 8.625 -15.687 -15.177 1.00 94.38 72 GLY A CA 1
ATOM 545 C C . GLY A 1 72 ? 7.728 -16.025 -13.978 1.00 94.38 72 GLY A C 1
ATOM 546 O O . GLY A 1 72 ? 6.716 -16.699 -14.155 1.00 94.38 72 GLY A O 1
ATOM 547 N N . THR A 1 73 ? 8.049 -15.545 -12.774 1.00 97.38 73 THR A N 1
ATOM 548 C CA . THR A 1 73 ? 7.238 -15.747 -11.565 1.00 97.38 73 THR A CA 1
ATOM 549 C C . THR A 1 73 ? 6.477 -14.477 -11.214 1.00 97.38 73 THR A C 1
ATOM 551 O O . THR A 1 73 ? 7.070 -13.409 -11.078 1.00 97.38 73 THR A O 1
ATOM 554 N N . MET A 1 74 ? 5.159 -14.583 -11.044 1.00 97.38 74 MET A N 1
ATOM 555 C CA . MET A 1 74 ? 4.336 -13.458 -10.607 1.00 97.38 74 MET A CA 1
ATOM 556 C C . MET A 1 74 ? 4.517 -13.209 -9.112 1.00 97.38 74 MET A C 1
ATOM 558 O O . MET A 1 74 ? 4.150 -14.046 -8.289 1.00 97.38 74 MET A O 1
ATOM 562 N N . GLN A 1 75 ? 5.064 -12.048 -8.776 1.00 96.62 75 GLN A N 1
ATOM 563 C CA . GLN A 1 75 ? 5.187 -11.547 -7.416 1.00 96.62 75 GLN A CA 1
ATOM 564 C C . GLN A 1 75 ? 4.058 -10.557 -7.146 1.00 96.62 75 GLN A C 1
ATOM 566 O O . GLN A 1 75 ? 3.746 -9.712 -7.988 1.00 96.62 75 GLN A O 1
ATOM 571 N N . VAL A 1 76 ? 3.446 -10.660 -5.968 1.00 97.12 76 VAL A N 1
ATOM 572 C CA . VAL A 1 76 ? 2.377 -9.763 -5.524 1.00 97.12 76 VAL A CA 1
ATOM 573 C C . VAL A 1 76 ? 2.794 -9.140 -4.204 1.00 97.12 76 VAL A C 1
ATOM 575 O O . VAL A 1 76 ? 3.211 -9.845 -3.288 1.00 97.12 76 VAL A O 1
ATOM 578 N N . SER A 1 77 ? 2.672 -7.823 -4.109 1.00 96.19 77 SER A N 1
ATOM 579 C CA . SER A 1 77 ? 2.896 -7.075 -2.875 1.00 96.19 77 SER A CA 1
ATOM 580 C C . SER A 1 77 ? 1.735 -6.122 -2.621 1.00 96.19 77 SER A C 1
ATOM 582 O O . SER A 1 77 ? 1.046 -5.706 -3.554 1.00 96.19 77 SER A O 1
ATOM 584 N N . TYR A 1 78 ? 1.506 -5.808 -1.351 1.00 97.69 78 TYR A N 1
ATOM 585 C CA . TYR A 1 78 ? 0.431 -4.927 -0.917 1.00 97.69 78 TYR A CA 1
ATOM 586 C C . TYR A 1 78 ? 1.015 -3.784 -0.112 1.00 97.69 78 TYR A C 1
ATOM 588 O O . TYR A 1 78 ? 1.945 -3.984 0.670 1.00 97.69 78 TYR A O 1
ATOM 596 N N . TRP A 1 79 ? 0.464 -2.596 -0.309 1.00 96.12 79 TRP A N 1
ATOM 597 C CA . TRP A 1 79 ? 1.029 -1.374 0.225 1.00 96.12 79 TRP A CA 1
ATOM 598 C C . TRP A 1 79 ? -0.066 -0.465 0.753 1.00 96.12 79 TRP A C 1
ATOM 600 O O . TRP A 1 79 ? -1.081 -0.225 0.097 1.00 96.12 79 TRP A O 1
ATOM 610 N N . ARG A 1 80 ? 0.177 0.091 1.934 1.00 95.00 80 ARG A N 1
ATOM 611 C CA . ARG A 1 80 ? -0.395 1.377 2.307 1.00 95.00 80 ARG A CA 1
ATOM 612 C C . ARG A 1 80 ? 0.493 2.436 1.666 1.00 95.00 80 ARG A C 1
ATOM 614 O O . ARG A 1 80 ? 1.649 2.573 2.066 1.00 95.00 80 ARG A O 1
ATOM 621 N N . GLU A 1 81 ? -0.048 3.165 0.698 1.00 94.62 81 GLU A N 1
ATOM 622 C CA . GLU A 1 81 ? 0.664 4.210 -0.050 1.00 94.62 81 GLU A CA 1
ATOM 623 C C . GLU A 1 81 ? 0.331 5.611 0.485 1.00 94.62 81 GLU A C 1
ATOM 625 O O . GLU A 1 81 ? 0.499 5.870 1.676 1.00 94.62 81 GLU A O 1
ATOM 630 N N . THR A 1 82 ? -0.097 6.532 -0.375 1.00 95.56 82 THR A N 1
ATOM 631 C CA . THR A 1 82 ? -0.286 7.948 -0.060 1.00 95.56 82 THR A CA 1
ATOM 632 C C . THR A 1 82 ? -1.764 8.318 -0.066 1.00 95.56 82 THR A C 1
ATOM 634 O O . THR A 1 82 ? -2.638 7.505 -0.370 1.00 95.56 82 THR A O 1
ATOM 637 N N . CYS A 1 83 ? -2.064 9.554 0.316 1.00 96.12 83 CYS A N 1
ATOM 638 C CA . CYS A 1 83 ? -3.428 10.047 0.451 1.00 96.12 83 CYS A CA 1
ATOM 639 C C . CYS A 1 83 ? -3.552 11.444 -0.152 1.00 96.12 83 CYS A C 1
ATOM 641 O O . CYS A 1 83 ? -2.595 12.208 -0.094 1.00 96.12 83 CYS A O 1
ATOM 643 N N . THR A 1 84 ? -4.706 11.831 -0.689 1.00 96.81 84 THR A N 1
ATOM 644 C CA . THR A 1 84 ? -4.902 13.214 -1.170 1.00 96.81 84 THR A CA 1
ATOM 645 C C . THR A 1 84 ? -5.022 14.225 -0.032 1.00 96.81 84 THR A C 1
ATOM 647 O O . THR A 1 84 ? -4.930 15.428 -0.262 1.00 96.81 84 THR A O 1
ATOM 650 N N . GLU A 1 85 ? -5.237 13.752 1.195 1.00 95.62 85 GLU A N 1
ATOM 651 C CA . GLU A 1 85 ? -5.356 14.593 2.377 1.00 95.62 85 GLU A CA 1
ATOM 652 C C . GLU A 1 85 ? -4.022 14.729 3.097 1.00 95.62 85 GLU A C 1
ATOM 654 O O . GLU A 1 85 ? -3.299 13.759 3.339 1.00 95.62 85 GLU A O 1
ATOM 659 N N . ARG A 1 86 ? -3.716 15.967 3.487 1.00 94.62 86 ARG A N 1
ATOM 660 C CA . ARG A 1 86 ? -2.516 16.276 4.263 1.00 94.62 86 ARG A CA 1
ATOM 661 C C . ARG A 1 86 ? -2.621 15.754 5.695 1.00 94.62 86 ARG A C 1
ATOM 663 O O . ARG A 1 86 ? -1.631 15.281 6.245 1.00 94.62 86 ARG A O 1
ATOM 670 N N . ASP A 1 87 ? -3.803 15.869 6.297 1.00 92.94 87 ASP A N 1
ATOM 671 C CA . ASP A 1 87 ? -4.066 15.367 7.642 1.00 92.94 87 ASP A CA 1
ATOM 672 C C . ASP A 1 87 ? -4.567 13.923 7.586 1.00 92.94 87 ASP A C 1
ATOM 674 O O . ASP A 1 87 ? -5.729 13.645 7.281 1.00 92.94 87 ASP A O 1
ATOM 678 N N . TRP A 1 88 ? -3.684 12.994 7.931 1.00 91.88 88 TRP A N 1
ATOM 679 C CA . TRP A 1 88 ? -3.985 11.566 7.965 1.00 91.88 88 TRP A CA 1
ATOM 680 C C . TRP A 1 88 ? -4.920 11.160 9.105 1.00 91.88 88 TRP A C 1
ATOM 682 O O . TRP A 1 88 ? -5.549 10.105 9.034 1.00 91.88 88 TRP A O 1
ATOM 692 N N . LYS A 1 89 ? -5.079 12.014 10.123 1.00 92.12 89 LYS A N 1
ATOM 693 C CA . LYS A 1 89 ? -6.012 11.789 11.234 1.00 92.12 89 LYS A CA 1
ATOM 694 C C . LYS A 1 89 ? -7.438 12.241 10.915 1.00 92.12 89 LYS A C 1
ATOM 696 O O . LYS A 1 89 ? -8.341 11.972 11.702 1.00 92.12 89 LYS A O 1
ATOM 701 N N . SER A 1 90 ? -7.672 12.827 9.738 1.00 93.69 90 SER A N 1
ATOM 702 C CA . SER A 1 90 ? -9.008 13.200 9.244 1.00 93.69 90 SER A CA 1
ATOM 703 C C . SER A 1 90 ? -9.965 12.012 9.053 1.00 93.69 90 SER A C 1
ATOM 705 O O . SER A 1 90 ? -11.175 12.203 8.926 1.00 93.69 90 SER A O 1
ATOM 707 N N . GLY A 1 91 ? -9.443 10.780 8.993 1.00 92.56 91 GLY A N 1
ATOM 708 C CA . GLY A 1 91 ? -10.218 9.577 8.667 1.00 92.56 91 GLY A CA 1
ATOM 709 C C . GLY A 1 91 ? -10.515 9.414 7.170 1.00 92.56 91 GLY A C 1
ATOM 710 O O . GLY A 1 91 ? -11.323 8.562 6.793 1.00 92.56 91 GLY A O 1
ATOM 711 N N . LEU A 1 92 ? -9.884 10.230 6.320 1.00 95.62 92 LEU A N 1
ATOM 712 C CA . LEU A 1 92 ? -9.953 10.145 4.859 1.00 95.62 92 LEU A CA 1
ATOM 713 C C . LEU A 1 92 ? -8.777 9.366 4.249 1.00 95.62 92 LEU A C 1
ATOM 715 O O . LEU A 1 92 ? -8.830 9.012 3.075 1.00 95.62 92 LEU A O 1
ATOM 719 N N . CYS A 1 93 ? -7.747 9.058 5.038 1.00 96.00 93 CYS A N 1
ATOM 720 C CA . CYS A 1 93 ? -6.581 8.283 4.618 1.00 96.00 93 CYS A CA 1
ATOM 721 C C . CYS A 1 93 ? -6.587 6.879 5.223 1.00 96.00 93 CYS A C 1
ATOM 723 O O . CYS A 1 93 ? -7.147 6.654 6.299 1.00 96.00 93 CYS A O 1
ATOM 725 N N . LEU A 1 94 ? -5.916 5.936 4.559 1.00 95.69 94 LEU A N 1
ATOM 726 C CA . LEU A 1 94 ? -5.659 4.605 5.105 1.00 95.69 94 LEU A CA 1
ATOM 727 C C . LEU A 1 94 ? -4.543 4.672 6.162 1.00 95.69 94 LEU A C 1
ATOM 729 O O . LEU A 1 94 ? -3.399 4.300 5.912 1.00 95.69 94 LEU A O 1
ATOM 733 N N . ASP A 1 95 ? -4.869 5.179 7.349 1.00 92.75 95 ASP A N 1
ATOM 734 C CA . ASP A 1 95 ? -3.917 5.393 8.446 1.00 92.75 95 ASP A CA 1
ATOM 735 C C . ASP A 1 95 ? -3.633 4.106 9.238 1.00 92.75 95 ASP A C 1
ATOM 737 O O . ASP A 1 95 ? -4.054 3.920 10.379 1.00 92.75 95 ASP A O 1
ATOM 741 N N . VAL A 1 96 ? -2.919 3.183 8.597 1.00 91.44 96 VAL A N 1
ATOM 742 C CA . VAL A 1 96 ? -2.405 1.954 9.211 1.00 91.44 96 VAL A CA 1
ATOM 743 C C . VAL A 1 96 ? -0.920 1.809 8.936 1.00 91.44 96 VAL A C 1
ATOM 745 O O . VAL A 1 96 ? -0.399 2.335 7.957 1.00 91.44 96 VAL A O 1
ATOM 748 N N . CYS A 1 97 ? -0.224 1.071 9.801 1.00 89.31 97 CYS A N 1
ATOM 749 C CA . CYS A 1 97 ? 1.217 0.837 9.678 1.00 89.31 97 CYS A CA 1
ATOM 750 C C . CYS A 1 97 ? 2.062 2.124 9.673 1.00 89.31 97 CYS A C 1
ATOM 752 O O . CYS A 1 97 ? 3.188 2.124 9.186 1.00 89.31 97 CYS A O 1
ATOM 754 N N . SER A 1 98 ? 1.530 3.228 10.204 1.00 80.06 98 SER A N 1
ATOM 755 C CA . SER A 1 98 ? 2.235 4.508 10.378 1.00 80.06 98 SER A CA 1
ATOM 756 C C . SER A 1 98 ? 3.314 4.440 11.465 1.00 80.06 98 SER A C 1
ATOM 758 O O . SER A 1 98 ? 4.278 5.196 11.410 1.00 80.06 98 SER A O 1
ATOM 760 N N . ASP A 1 99 ? 3.172 3.498 12.402 1.00 67.00 99 ASP A N 1
ATOM 761 C CA . ASP A 1 99 ? 3.962 3.434 13.637 1.00 67.00 99 ASP A CA 1
ATOM 762 C C . ASP A 1 99 ? 5.032 2.320 13.606 1.00 67.00 99 ASP A C 1
ATOM 764 O O . ASP A 1 99 ? 5.964 2.326 14.410 1.00 67.00 99 ASP A O 1
ATOM 768 N N . ASP A 1 100 ? 4.916 1.358 12.678 1.00 57.12 100 ASP A N 1
ATOM 769 C CA . ASP A 1 100 ? 5.807 0.195 12.583 1.00 57.12 100 ASP A CA 1
ATOM 770 C C . ASP A 1 100 ? 6.989 0.471 11.637 1.00 57.12 100 ASP A C 1
ATOM 772 O O . ASP A 1 100 ? 6.925 0.342 10.412 1.00 57.12 100 ASP A O 1
ATOM 776 N N . TRP A 1 101 ? 8.103 0.840 12.271 1.00 45.47 101 TRP A N 1
ATOM 777 C CA . TRP A 1 101 ? 9.385 1.302 11.722 1.00 45.47 101 TRP A CA 1
ATOM 778 C C . TRP A 1 101 ? 10.061 0.385 10.684 1.00 45.47 101 TRP A C 1
ATOM 780 O O . TRP A 1 101 ? 10.970 0.813 9.975 1.00 45.47 101 TRP A O 1
ATOM 790 N N . THR A 1 102 ? 9.657 -0.881 10.559 1.00 46.03 102 THR A N 1
ATOM 791 C CA . THR A 1 102 ? 10.355 -1.860 9.704 1.00 46.03 102 THR A CA 1
ATOM 792 C C . THR A 1 102 ? 10.102 -1.687 8.205 1.00 46.03 102 THR A C 1
ATOM 794 O O . THR A 1 102 ? 10.777 -2.348 7.420 1.00 46.03 102 THR A O 1
ATOM 797 N N . SER A 1 103 ? 9.186 -0.800 7.786 1.00 50.34 103 SER A N 1
ATOM 798 C CA . SER A 1 103 ? 8.827 -0.649 6.360 1.00 50.34 103 SER A CA 1
ATOM 799 C C . SER A 1 103 ? 8.760 0.793 5.830 1.00 50.34 103 SER A C 1
ATOM 801 O O . SER A 1 103 ? 8.580 0.967 4.630 1.00 50.34 103 SER A O 1
ATOM 803 N N . GLY A 1 104 ? 8.919 1.823 6.672 1.00 51.09 104 GLY A N 1
ATOM 804 C CA . GLY A 1 104 ? 8.914 3.231 6.246 1.00 51.09 104 GLY A CA 1
ATOM 805 C C . GLY A 1 104 ? 8.781 4.204 7.420 1.00 51.09 104 GLY A C 1
ATOM 806 O O . GLY A 1 104 ? 8.079 3.904 8.377 1.00 51.09 104 GLY A O 1
ATOM 807 N N . ASN A 1 105 ? 9.429 5.376 7.374 1.00 58.75 105 ASN A N 1
ATOM 808 C CA . ASN A 1 105 ? 9.383 6.352 8.486 1.00 58.75 105 ASN A CA 1
ATOM 809 C C . ASN A 1 105 ? 8.090 7.205 8.525 1.00 58.75 105 ASN A C 1
ATOM 811 O O . ASN A 1 105 ? 7.999 8.167 9.283 1.00 58.75 105 ASN A O 1
ATOM 815 N N . GLY A 1 106 ? 7.106 6.884 7.676 1.00 61.59 106 GLY A N 1
ATOM 816 C CA . GLY A 1 106 ? 5.990 7.775 7.345 1.00 61.59 106 GLY A CA 1
ATOM 817 C C . GLY A 1 106 ? 6.295 8.748 6.195 1.00 61.59 106 GLY A C 1
ATOM 818 O O . GLY A 1 106 ? 5.466 9.606 5.897 1.00 61.59 106 GLY A O 1
ATOM 819 N N . THR A 1 107 ? 7.456 8.624 5.541 1.00 69.69 107 THR A N 1
ATOM 820 C CA . THR A 1 107 ? 7.822 9.297 4.274 1.00 69.69 107 THR A CA 1
ATOM 821 C C . THR A 1 107 ? 7.840 8.359 3.068 1.00 69.69 107 THR A C 1
ATOM 823 O O . THR A 1 107 ? 8.207 8.779 1.975 1.00 69.69 107 THR A O 1
ATOM 826 N N . THR A 1 108 ? 7.477 7.091 3.259 1.00 81.94 108 THR A N 1
ATOM 827 C CA . THR A 1 108 ? 7.384 6.079 2.202 1.00 81.94 108 THR A CA 1
ATOM 828 C C . THR A 1 108 ? 6.133 5.235 2.398 1.00 81.94 108 THR A C 1
ATOM 830 O O . THR A 1 108 ? 5.558 5.205 3.493 1.00 81.94 108 THR A O 1
ATOM 833 N N . GLY A 1 109 ? 5.745 4.507 1.349 1.00 87.50 109 GLY A N 1
ATOM 834 C CA . GLY A 1 109 ? 4.725 3.472 1.450 1.00 87.50 109 GLY A CA 1
ATOM 835 C C . GLY A 1 109 ? 5.153 2.408 2.461 1.00 87.50 109 GLY A C 1
ATOM 836 O O . GLY A 1 109 ? 6.347 2.185 2.677 1.00 87.50 109 GLY A O 1
ATOM 837 N N . ALA A 1 110 ? 4.180 1.768 3.101 1.00 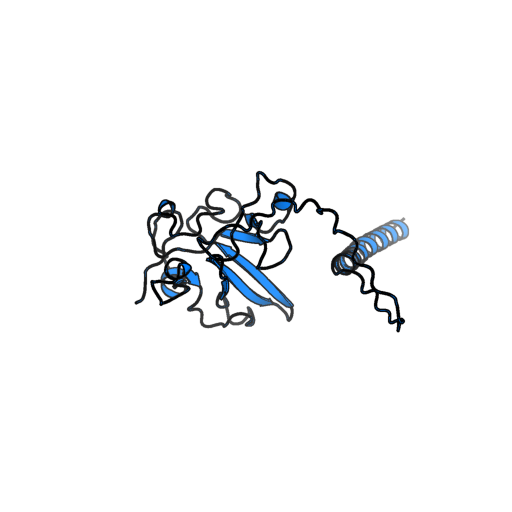92.00 110 ALA A N 1
ATOM 838 C CA . ALA A 1 110 ? 4.421 0.662 4.017 1.00 92.00 110 ALA A CA 1
ATOM 839 C C . ALA A 1 110 ? 3.891 -0.633 3.414 1.00 92.00 110 ALA A C 1
ATOM 841 O O . ALA A 1 110 ? 2.717 -0.715 3.049 1.00 92.00 110 ALA A O 1
ATOM 842 N N . VAL A 1 111 ? 4.750 -1.651 3.361 1.00 93.69 111 VAL A N 1
ATOM 843 C CA . VAL A 1 111 ? 4.342 -2.999 2.964 1.00 93.69 111 VAL A CA 1
ATOM 844 C C . VAL A 1 111 ? 3.312 -3.526 3.954 1.00 93.69 111 VAL A C 1
ATOM 846 O O . VAL A 1 111 ? 3.449 -3.354 5.167 1.00 93.69 111 VAL A O 1
ATOM 849 N N . MET A 1 112 ? 2.306 -4.207 3.427 1.00 95.12 112 MET A N 1
ATOM 850 C CA . MET A 1 112 ? 1.302 -4.922 4.189 1.00 95.12 112 MET A CA 1
ATOM 851 C C . MET A 1 112 ? 1.265 -6.384 3.752 1.00 95.12 112 MET A C 1
ATOM 853 O O . MET A 1 112 ? 1.390 -6.697 2.569 1.00 95.12 112 MET A O 1
ATOM 857 N N . THR A 1 113 ? 1.055 -7.287 4.705 1.00 96.44 113 THR A N 1
ATOM 858 C CA . THR A 1 113 ? 0.927 -8.723 4.435 1.00 96.44 113 THR A CA 1
ATOM 859 C C . THR A 1 113 ? -0.422 -9.231 4.943 1.00 96.44 113 THR A C 1
ATOM 861 O O . THR A 1 113 ? -0.697 -9.096 6.137 1.00 96.44 113 THR A O 1
ATOM 864 N N . PRO A 1 114 ? -1.280 -9.811 4.086 1.00 97.88 114 PRO A N 1
ATOM 865 C CA . PRO A 1 114 ? -2.571 -10.338 4.512 1.00 97.88 114 PRO A CA 1
ATOM 866 C C . PRO A 1 114 ? -2.400 -11.609 5.345 1.00 97.88 114 PRO A C 1
ATOM 868 O O . PRO A 1 114 ? -1.646 -12.509 4.973 1.00 97.88 114 PRO A O 1
ATOM 871 N N . CYS A 1 115 ? -3.137 -11.717 6.448 1.00 97.62 115 CYS A N 1
ATOM 872 C CA . CYS A 1 115 ? -3.062 -12.882 7.327 1.00 97.62 115 CYS A CA 1
ATOM 873 C C . CYS A 1 115 ? -3.684 -14.153 6.745 1.00 97.62 115 CYS A C 1
ATOM 875 O O . CYS A 1 115 ? -3.232 -15.248 7.075 1.00 97.62 115 CYS A O 1
ATOM 877 N N . ASP A 1 116 ? -4.690 -14.027 5.878 1.00 96.06 116 ASP A N 1
ATOM 878 C CA . ASP A 1 116 ? -5.301 -15.169 5.186 1.00 96.06 116 ASP A CA 1
ATOM 879 C C . ASP A 1 116 ? -4.661 -15.473 3.818 1.00 96.06 116 ASP A C 1
ATOM 881 O O . ASP A 1 116 ? -5.078 -16.399 3.122 1.00 96.06 116 ASP A O 1
ATOM 885 N N . GLY A 1 117 ? -3.626 -14.713 3.437 1.00 95.19 117 GLY A N 1
ATOM 886 C CA . GLY A 1 117 ? -2.936 -14.847 2.155 1.00 95.19 117 GLY A CA 1
ATOM 887 C C . GLY A 1 117 ? -3.695 -14.269 0.957 1.00 95.19 117 GLY A C 1
ATOM 888 O O . GLY A 1 117 ? -3.259 -14.458 -0.178 1.00 95.19 117 GLY A O 1
ATOM 889 N N . THR A 1 118 ? -4.809 -13.566 1.176 1.00 95.44 118 THR A N 1
ATOM 890 C CA . THR A 1 118 ? -5.654 -13.011 0.117 1.00 95.44 118 THR A CA 1
ATOM 891 C C . THR A 1 118 ? -5.738 -11.489 0.184 1.00 95.44 118 THR A C 1
ATOM 893 O O . THR A 1 118 ? -5.638 -10.872 1.240 1.00 95.44 118 THR A O 1
ATOM 896 N N . GLU A 1 119 ? -6.009 -10.859 -0.955 1.00 95.19 119 GLU A N 1
ATOM 897 C CA . GLU A 1 119 ? -6.262 -9.413 -1.036 1.00 95.19 119 GLU A CA 1
ATOM 898 C C . GLU A 1 119 ? -7.521 -8.951 -0.286 1.00 95.19 119 GLU A C 1
ATOM 900 O O . GLU A 1 119 ? -7.725 -7.756 -0.094 1.00 95.19 119 GLU A O 1
ATOM 905 N N . LYS A 1 120 ? -8.372 -9.900 0.120 1.00 95.25 120 LYS A N 1
ATOM 906 C CA . LYS A 1 120 ? -9.607 -9.658 0.866 1.00 95.25 120 LYS A CA 1
ATOM 907 C C . LYS A 1 120 ? -9.431 -9.909 2.360 1.00 95.25 120 LYS A C 1
ATOM 909 O O . LYS A 1 120 ? -10.430 -9.931 3.067 1.00 95.25 120 LYS A O 1
ATOM 914 N N . SER A 1 121 ? -8.207 -10.098 2.851 1.00 96.25 121 SER A N 1
ATOM 915 C CA . SER A 1 121 ? -7.989 -10.319 4.277 1.00 96.25 121 SER A CA 1
ATOM 916 C C . SER A 1 121 ? -8.636 -9.215 5.109 1.00 96.25 121 SER A C 1
ATOM 918 O O . SER A 1 121 ? -8.536 -8.032 4.784 1.00 96.25 121 SER A O 1
ATOM 920 N N . LEU A 1 122 ? -9.284 -9.593 6.208 1.00 95.88 122 LEU A N 1
ATOM 921 C CA . LEU A 1 122 ? -9.752 -8.623 7.201 1.00 95.88 122 LEU A CA 1
ATOM 922 C C . LEU A 1 122 ? -8.626 -8.193 8.134 1.00 95.88 122 LEU A C 1
ATOM 924 O O . LEU A 1 122 ? -8.701 -7.121 8.721 1.00 95.88 122 LEU A O 1
ATOM 928 N N . THR A 1 123 ? -7.580 -9.006 8.273 1.00 96.94 123 THR A N 1
ATOM 929 C CA . THR A 1 123 ? -6.446 -8.743 9.161 1.00 96.94 123 THR A CA 1
ATOM 930 C C . THR A 1 123 ? -5.136 -8.715 8.386 1.00 96.94 123 THR A C 1
ATOM 932 O O . THR A 1 123 ? -4.873 -9.554 7.522 1.00 96.94 123 THR A O 1
ATOM 935 N N . TRP A 1 124 ? -4.307 -7.725 8.684 1.00 96.62 124 TRP A N 1
ATOM 936 C CA . TRP A 1 124 ? -3.072 -7.453 7.959 1.00 96.62 124 TRP A CA 1
ATOM 937 C C . TRP A 1 124 ? -1.922 -7.217 8.926 1.00 96.62 124 TRP A C 1
ATOM 939 O O . TRP A 1 124 ? -2.092 -6.583 9.967 1.00 96.62 124 TRP A O 1
ATOM 949 N N . CYS A 1 125 ? -0.740 -7.685 8.553 1.00 95.31 125 CYS A N 1
ATOM 950 C CA . CYS A 1 125 ? 0.509 -7.303 9.188 1.00 95.31 125 CYS A CA 1
ATOM 951 C C . CYS A 1 125 ? 1.150 -6.123 8.485 1.00 95.31 125 CYS A C 1
ATOM 953 O O . CYS A 1 125 ? 1.100 -6.014 7.262 1.00 95.31 125 CYS A O 1
ATOM 955 N N . CYS A 1 126 ? 1.808 -5.283 9.275 1.00 93.38 126 CYS A N 1
ATOM 956 C CA . CYS A 1 126 ? 2.748 -4.297 8.774 1.00 93.38 126 CYS A CA 1
ATOM 957 C C . CYS A 1 126 ? 4.088 -4.988 8.482 1.00 93.38 126 CYS A C 1
ATOM 959 O O . CYS A 1 126 ? 4.611 -5.726 9.319 1.00 93.38 126 CYS A O 1
ATOM 961 N N . GLY A 1 127 ? 4.635 -4.762 7.290 1.00 91.31 127 GLY A N 1
ATOM 962 C CA . GLY A 1 127 ? 5.833 -5.429 6.787 1.00 91.31 127 GLY A CA 1
ATOM 963 C C . GLY A 1 127 ? 5.552 -6.726 6.030 1.00 91.31 127 GLY A C 1
ATOM 964 O O . GLY A 1 127 ? 4.411 -7.059 5.723 1.00 91.31 127 GLY A O 1
ATOM 965 N N . ILE A 1 128 ? 6.628 -7.448 5.706 1.00 91.31 128 ILE A N 1
ATOM 966 C CA . ILE A 1 128 ? 6.629 -8.638 4.831 1.00 91.31 128 ILE A CA 1
ATOM 967 C C . ILE A 1 128 ? 6.282 -9.961 5.539 1.00 91.31 128 ILE A C 1
ATOM 969 O O . ILE A 1 128 ? 6.178 -10.996 4.885 1.00 91.31 128 ILE A O 1
ATOM 973 N N . SER A 1 129 ? 6.186 -9.966 6.873 1.00 92.31 129 SER A N 1
ATOM 974 C CA . SER A 1 129 ? 5.962 -11.186 7.661 1.00 92.31 129 SER A CA 1
ATOM 975 C C . SER A 1 129 ? 4.501 -11.325 8.081 1.00 92.31 129 SER A C 1
ATOM 977 O O . SER A 1 129 ? 3.849 -10.346 8.437 1.00 92.31 129 SER A O 1
ATOM 979 N N . THR A 1 130 ? 4.014 -12.565 8.130 1.00 96.00 130 THR A N 1
ATOM 980 C CA . THR A 1 130 ? 2.723 -12.939 8.725 1.00 96.00 130 THR A CA 1
ATOM 981 C C . THR A 1 130 ? 2.820 -13.227 10.227 1.00 96.00 130 THR A C 1
ATOM 983 O O . THR A 1 130 ? 1.851 -13.683 10.827 1.00 96.00 130 THR A O 1
ATOM 986 N N . ASP A 1 131 ? 3.973 -13.030 10.873 1.00 95.06 131 ASP A N 1
ATOM 987 C CA . ASP A 1 131 ? 4.142 -13.393 12.288 1.00 95.06 131 ASP A CA 1
ATOM 988 C C . ASP A 1 131 ? 3.200 -12.630 13.219 1.00 95.06 131 ASP A C 1
ATOM 990 O O . ASP A 1 131 ? 2.743 -13.190 14.217 1.00 95.06 131 ASP A O 1
ATOM 994 N N . CYS A 1 132 ? 2.849 -11.389 12.870 1.00 93.94 132 CYS A N 1
ATOM 995 C CA . CYS A 1 132 ? 1.895 -10.605 13.647 1.00 93.94 132 CYS A CA 1
ATOM 996 C C . CYS A 1 132 ? 0.491 -11.238 13.658 1.00 93.94 132 CYS A C 1
ATOM 998 O O . CYS A 1 132 ? -0.251 -11.031 14.609 1.00 93.94 132 CYS A O 1
ATOM 1000 N N . CYS A 1 133 ? 0.142 -12.067 12.665 1.00 96.69 133 CYS A N 1
ATOM 1001 C CA . CYS A 1 133 ? -1.166 -12.721 12.562 1.00 96.69 133 CYS A CA 1
ATOM 1002 C C . CYS A 1 133 ? -1.449 -13.699 13.705 1.00 96.69 133 CYS A C 1
ATOM 1004 O O . CYS A 1 133 ? -2.589 -14.107 13.905 1.00 96.69 133 CYS A O 1
ATOM 1006 N N . LYS A 1 134 ? -0.412 -14.080 14.460 1.00 96.19 134 LYS A N 1
ATOM 1007 C CA . LYS A 1 134 ? -0.519 -14.924 15.655 1.00 96.19 134 LYS A CA 1
ATOM 1008 C C . LYS A 1 134 ? -0.953 -14.129 16.893 1.00 96.19 134 LYS A C 1
ATOM 1010 O O . LYS A 1 134 ? -1.280 -14.735 17.908 1.00 96.19 134 LYS A O 1
ATOM 1015 N N . ASP A 1 135 ? -0.932 -12.798 16.823 1.00 94.88 135 ASP A N 1
ATOM 1016 C CA . ASP A 1 135 ? -1.210 -11.895 17.934 1.00 94.88 135 ASP A CA 1
ATOM 1017 C C . ASP A 1 135 ? -2.276 -10.857 17.528 1.00 94.88 135 ASP A C 1
ATOM 1019 O O . ASP A 1 135 ? -1.986 -9.928 16.765 1.00 94.88 135 ASP A O 1
ATOM 1023 N N . PRO A 1 136 ? -3.514 -10.962 18.049 1.00 92.44 136 PRO A N 1
ATOM 1024 C CA . PRO A 1 136 ? -4.600 -10.059 17.679 1.00 92.44 136 PRO A CA 1
ATOM 1025 C C . PRO A 1 136 ? -4.338 -8.598 18.078 1.00 92.44 136 PRO A C 1
ATOM 1027 O O . PRO A 1 136 ? -5.019 -7.709 17.580 1.00 92.44 136 PRO A O 1
ATOM 1030 N N . THR A 1 137 ? -3.359 -8.325 18.949 1.00 91.50 137 THR A N 1
ATOM 1031 C CA . THR A 1 137 ? -2.980 -6.954 19.330 1.00 91.50 137 THR A CA 1
ATOM 1032 C C . THR A 1 137 ? -2.054 -6.281 18.314 1.00 91.50 137 THR A C 1
ATOM 1034 O O . THR A 1 137 ? -1.901 -5.060 18.339 1.00 91.50 137 THR A O 1
ATOM 1037 N N . LYS A 1 138 ? -1.446 -7.058 17.406 1.00 92.12 138 LYS A N 1
ATOM 1038 C CA . LYS A 1 138 ? -0.474 -6.567 16.416 1.00 92.12 138 LYS A CA 1
ATOM 1039 C C . LYS A 1 138 ? -1.037 -6.469 15.001 1.00 92.12 138 LYS A C 1
ATOM 1041 O O . LYS A 1 138 ? -0.500 -5.715 14.191 1.00 92.12 138 LYS A O 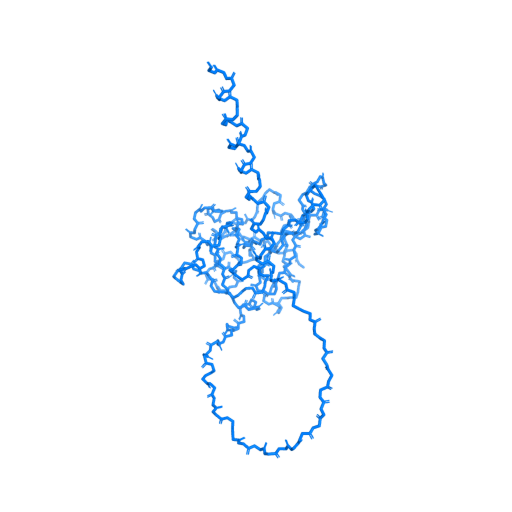1
ATOM 1046 N N . VAL A 1 139 ? -2.105 -7.203 14.694 1.00 95.19 139 VAL A N 1
ATOM 1047 C CA . VAL A 1 139 ? -2.778 -7.120 13.390 1.00 95.19 139 VAL A CA 1
ATOM 1048 C C . VAL A 1 139 ? -3.504 -5.787 13.212 1.00 95.19 139 VAL A C 1
ATOM 1050 O O . VAL A 1 139 ? -4.004 -5.187 14.163 1.00 95.19 139 VAL A O 1
ATOM 1053 N N . LYS A 1 140 ? -3.598 -5.331 11.965 1.00 94.81 140 LYS A N 1
ATOM 1054 C CA . LYS A 1 140 ? -4.447 -4.214 11.551 1.00 94.81 140 LYS A CA 1
ATOM 1055 C C . LYS A 1 140 ? -5.709 -4.771 10.913 1.00 94.81 140 LYS A C 1
ATOM 1057 O O . LYS A 1 140 ? -5.622 -5.566 9.978 1.00 94.81 140 LYS A O 1
ATOM 1062 N N . THR A 1 141 ? -6.866 -4.362 11.417 1.00 95.94 141 THR A N 1
ATOM 1063 C CA . THR A 1 141 ? -8.154 -4.789 10.867 1.00 95.94 141 THR A CA 1
ATOM 1064 C C . THR A 1 141 ? -8.619 -3.794 9.818 1.00 95.94 141 THR A C 1
ATOM 1066 O O . THR A 1 141 ? -8.780 -2.615 10.128 1.00 95.94 141 THR A O 1
ATOM 1069 N N . LEU A 1 142 ? -8.848 -4.265 8.594 1.00 95.88 142 LEU A N 1
ATOM 1070 C CA . LEU A 1 142 ? -9.365 -3.460 7.492 1.00 95.88 142 LEU A CA 1
ATOM 1071 C C . LEU A 1 142 ? -10.744 -3.979 7.056 1.00 95.88 142 LEU A C 1
ATOM 1073 O O . LEU A 1 142 ? -10.924 -5.193 6.942 1.00 95.88 142 LEU A O 1
ATOM 1077 N N . PRO A 1 143 ? -11.721 -3.094 6.791 1.00 94.62 143 PRO A N 1
ATOM 1078 C CA . PRO A 1 143 ? -12.958 -3.482 6.116 1.00 94.62 143 PRO A CA 1
ATOM 1079 C C . PRO A 1 143 ? -12.678 -3.910 4.667 1.00 94.62 143 PRO A C 1
ATOM 1081 O O . PRO A 1 143 ? -11.635 -3.582 4.105 1.00 94.62 143 PRO A O 1
ATOM 1084 N N . PHE A 1 144 ? -13.624 -4.611 4.034 1.00 93.56 144 PHE A N 1
ATOM 1085 C CA . PHE A 1 144 ? -13.504 -4.969 2.612 1.00 93.56 144 PHE A CA 1
ATOM 1086 C C . PHE A 1 144 ? -13.541 -3.748 1.687 1.00 93.56 144 PHE A C 1
ATOM 1088 O O . PHE A 1 144 ? -12.924 -3.770 0.629 1.00 93.56 144 PHE A O 1
ATOM 1095 N N . GLU A 1 145 ? -14.249 -2.695 2.093 1.00 95.38 145 GLU A N 1
ATOM 1096 C CA . GLU A 1 145 ? -14.348 -1.421 1.383 1.00 95.38 145 GLU A CA 1
ATOM 1097 C C . GLU A 1 145 ? -13.835 -0.298 2.277 1.00 95.38 145 GLU A C 1
ATOM 1099 O O . GLU A 1 145 ? -14.123 -0.270 3.475 1.00 95.38 145 GLU A O 1
ATOM 1104 N N . PHE A 1 146 ? -13.071 0.635 1.714 1.00 96.44 146 PHE A N 1
ATOM 1105 C CA . PHE A 1 146 ? -12.455 1.712 2.474 1.00 96.44 146 PHE A CA 1
ATOM 1106 C C . PHE A 1 146 ? -13.530 2.588 3.122 1.00 96.44 146 PHE A C 1
ATOM 1108 O O . PHE A 1 146 ? -14.470 3.027 2.462 1.00 96.44 146 PHE A O 1
ATOM 1115 N N . ARG A 1 147 ? -13.390 2.826 4.434 1.00 92.44 147 ARG A N 1
ATOM 1116 C CA . ARG A 1 147 ? -14.385 3.508 5.290 1.00 92.44 147 ARG A CA 1
ATOM 1117 C C . ARG A 1 147 ? -15.746 2.793 5.379 1.00 92.44 147 ARG A C 1
ATOM 1119 O O . ARG A 1 147 ? -16.695 3.357 5.916 1.00 92.44 147 ARG A O 1
ATOM 1126 N N . GLY A 1 148 ? -15.833 1.554 4.897 1.00 90.69 148 GLY A N 1
ATOM 1127 C CA . GLY A 1 148 ? -16.975 0.670 5.090 1.00 90.69 148 GLY A CA 1
ATOM 1128 C C . GLY A 1 148 ? -17.002 0.038 6.484 1.00 90.69 148 GLY A C 1
ATOM 1129 O O . GLY A 1 148 ? -16.065 0.156 7.277 1.00 90.69 148 GLY A O 1
ATOM 1130 N N . ALA A 1 149 ? -18.094 -0.663 6.785 1.00 87.75 149 ALA A N 1
ATOM 1131 C CA . ALA A 1 149 ? -18.220 -1.412 8.029 1.00 87.75 149 ALA A CA 1
ATOM 1132 C C . ALA A 1 149 ? -17.322 -2.659 8.017 1.00 87.75 149 ALA A C 1
ATOM 1134 O O . ALA A 1 149 ? -17.239 -3.376 7.016 1.00 87.75 149 ALA A O 1
ATOM 1135 N N . ILE A 1 150 ? -16.687 -2.956 9.152 1.00 85.94 150 ILE A N 1
ATOM 1136 C CA . ILE A 1 150 ? -16.033 -4.251 9.357 1.00 85.94 150 ILE A CA 1
ATOM 1137 C C . ILE A 1 150 ? -17.151 -5.294 9.520 1.00 85.94 150 ILE A C 1
ATOM 1139 O O . ILE A 1 150 ? -18.057 -5.075 10.328 1.00 85.94 150 ILE A O 1
ATOM 1143 N N . PRO A 1 151 ? -17.133 -6.414 8.776 1.00 80.19 151 PRO A N 1
ATOM 1144 C CA . PRO A 1 151 ? -18.129 -7.460 8.947 1.00 80.19 151 PRO A CA 1
ATOM 1145 C C . PRO A 1 151 ? -18.089 -7.972 10.385 1.00 80.19 151 PRO A C 1
ATOM 1147 O O . PRO A 1 151 ? -17.061 -8.467 10.846 1.00 80.19 151 PRO A O 1
ATOM 1150 N N . ASN A 1 152 ? -19.215 -7.885 11.090 1.00 70.62 152 ASN A N 1
ATOM 1151 C CA . ASN A 1 152 ? -19.349 -8.531 12.385 1.00 70.62 152 ASN A CA 1
ATOM 1152 C C . ASN A 1 152 ? -19.350 -10.047 12.169 1.00 70.62 152 ASN A C 1
ATOM 1154 O O . ASN A 1 152 ? -20.389 -10.645 11.898 1.00 70.62 152 ASN A O 1
ATOM 1158 N N . THR A 1 153 ? -18.206 -10.696 12.362 1.00 56.94 153 THR A N 1
ATOM 1159 C CA . THR A 1 153 ? -18.137 -12.127 12.678 1.00 56.94 153 THR A CA 1
ATOM 1160 C C . THR A 1 153 ? -18.590 -12.343 14.122 1.00 56.94 153 THR A C 1
ATOM 1162 O O . THR A 1 153 ? -17.875 -12.887 14.959 1.00 56.94 153 THR A O 1
ATOM 1165 N N . ALA A 1 154 ? -19.810 -11.905 14.449 1.00 47.44 154 ALA A N 1
ATOM 1166 C CA . ALA A 1 154 ? -20.493 -12.441 15.611 1.00 47.44 154 ALA A CA 1
ATOM 1167 C C . ALA A 1 154 ? -20.662 -13.935 15.333 1.00 47.44 154 ALA A C 1
ATOM 1169 O O . ALA A 1 154 ? -21.344 -14.313 14.381 1.00 47.44 154 ALA A O 1
ATOM 1170 N N . SER A 1 155 ? -19.957 -14.757 16.112 1.00 49.78 155 SER A N 1
ATOM 1171 C CA . SER A 1 155 ? -20.045 -16.212 16.096 1.00 49.78 155 SER A CA 1
ATOM 1172 C C . SER A 1 155 ? -21.518 -16.606 16.016 1.00 49.78 155 SER A C 1
ATOM 1174 O O . SER A 1 155 ? -22.271 -16.414 16.972 1.00 49.78 155 SER A O 1
ATOM 1176 N N . ALA A 1 156 ? -21.960 -17.060 14.843 1.00 43.34 156 ALA A N 1
ATOM 1177 C CA . ALA A 1 156 ? -23.303 -17.569 14.673 1.00 43.34 156 ALA A CA 1
ATOM 1178 C C . ALA A 1 156 ? -23.355 -18.882 15.449 1.00 43.34 156 ALA A C 1
ATOM 1180 O O . ALA A 1 156 ? -22.993 -19.938 14.936 1.00 43.34 156 ALA A O 1
ATOM 1181 N N . THR A 1 157 ? -23.751 -18.811 16.719 1.00 46.56 157 THR A N 1
ATOM 1182 C CA . THR A 1 157 ? -24.148 -19.982 17.491 1.00 46.56 157 THR A CA 1
ATOM 1183 C C . THR A 1 157 ? -25.192 -20.716 16.648 1.00 46.56 157 THR A C 1
ATOM 1185 O O . THR A 1 157 ? -26.214 -20.104 16.319 1.00 46.56 157 THR A O 1
ATOM 1188 N N . PRO A 1 158 ? -24.962 -21.974 16.233 1.00 44.50 158 PRO A N 1
ATOM 1189 C CA . PRO A 1 158 ? -25.930 -22.692 15.423 1.00 44.50 158 PRO A CA 1
ATOM 1190 C C . PRO A 1 158 ? -27.207 -22.845 16.247 1.00 44.50 158 PRO A C 1
ATOM 1192 O O . PRO A 1 158 ? -27.262 -23.588 17.225 1.00 44.50 158 PRO A O 1
ATOM 1195 N N . ARG A 1 159 ? -28.240 -22.086 15.878 1.00 48.03 159 ARG A N 1
ATOM 1196 C CA . ARG A 1 159 ? -29.589 -22.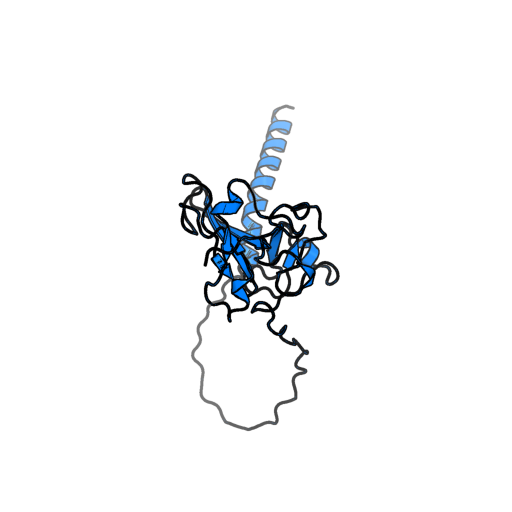282 16.396 1.00 48.03 159 ARG A CA 1
ATOM 1197 C C . ARG A 1 159 ? -30.055 -23.645 15.872 1.00 48.03 159 ARG A C 1
ATOM 1199 O O . ARG A 1 159 ? -29.961 -23.859 14.663 1.00 48.03 159 ARG A O 1
ATOM 1206 N N . PRO A 1 160 ? -30.523 -24.572 16.726 1.00 48.75 160 PRO A N 1
ATOM 1207 C CA . PRO A 1 160 ? -31.010 -25.858 16.253 1.00 48.75 160 PRO A CA 1
ATOM 1208 C C . PRO A 1 160 ? -32.181 -25.615 15.298 1.00 48.75 160 PRO A C 1
ATOM 1210 O O . PRO A 1 160 ? -33.175 -24.980 15.660 1.00 48.75 160 PRO A O 1
ATOM 1213 N N . LEU A 1 161 ? -32.007 -26.061 14.056 1.00 54.00 161 LEU A N 1
ATOM 1214 C CA . LEU A 1 161 ? -33.022 -26.010 13.017 1.00 54.00 161 LEU A CA 1
ATOM 1215 C C . LEU A 1 161 ? -34.127 -26.996 13.406 1.00 54.00 161 LEU A C 1
ATOM 1217 O O . LEU A 1 161 ? -33.857 -28.173 13.652 1.00 54.00 161 LEU A O 1
ATOM 1221 N N . ALA A 1 162 ? -35.357 -26.498 13.518 1.00 49.62 162 ALA A N 1
ATOM 1222 C CA . ALA A 1 162 ? -36.525 -27.340 13.707 1.00 49.62 162 ALA A CA 1
ATOM 1223 C C . ALA A 1 162 ? -36.646 -28.309 12.521 1.00 49.62 162 ALA A C 1
ATOM 1225 O O . ALA A 1 162 ? -36.459 -27.932 11.367 1.00 49.62 162 ALA A O 1
ATOM 1226 N N . SER A 1 163 ? -36.906 -29.568 12.861 1.00 46.44 163 SER A N 1
ATOM 1227 C CA . SER A 1 163 ? -37.007 -30.704 11.954 1.00 46.44 163 SER A CA 1
ATOM 1228 C C . SER A 1 163 ? -38.202 -30.537 11.013 1.00 46.44 163 SER A C 1
ATOM 1230 O O . SER A 1 163 ? -39.344 -30.605 11.464 1.00 46.44 163 SER A O 1
ATOM 1232 N N . GLU A 1 164 ? -37.951 -30.359 9.716 1.00 44.28 164 GLU A N 1
ATOM 1233 C CA . GLU A 1 164 ? -38.932 -30.670 8.678 1.00 44.28 164 GLU A CA 1
ATOM 1234 C C . GLU A 1 164 ? -38.493 -31.933 7.940 1.00 44.28 164 GLU A C 1
ATOM 1236 O O . GLU A 1 164 ? -37.421 -32.027 7.341 1.00 44.28 164 GLU A O 1
ATOM 1241 N N . THR A 1 165 ? -39.341 -32.948 8.065 1.00 51.44 165 THR A N 1
ATOM 1242 C CA . THR A 1 165 ? -39.238 -34.250 7.422 1.00 51.44 165 THR A CA 1
ATOM 1243 C C . THR A 1 165 ? -39.423 -34.109 5.915 1.00 51.44 165 THR A C 1
ATOM 1245 O O . THR A 1 165 ? -40.459 -33.640 5.453 1.00 51.44 165 THR A O 1
ATOM 1248 N N . SER A 1 166 ? -38.458 -34.587 5.132 1.00 41.59 166 SER A N 1
ATOM 1249 C CA . SER A 1 166 ? -38.665 -34.946 3.727 1.00 41.59 166 SER A CA 1
ATOM 1250 C C . SER A 1 166 ? -37.781 -36.141 3.362 1.00 41.59 166 SER A C 1
ATOM 1252 O O . SER A 1 166 ? -36.575 -36.144 3.595 1.00 41.59 166 SER A O 1
ATOM 1254 N N . SER A 1 167 ? -38.447 -37.182 2.865 1.00 49.41 167 SER A N 1
ATOM 1255 C CA . SER A 1 167 ? -37.945 -38.524 2.547 1.00 49.41 167 SER A CA 1
ATOM 1256 C C . SER A 1 167 ? -36.968 -38.572 1.352 1.00 49.41 167 SER A C 1
ATOM 1258 O O . SER A 1 167 ? -36.903 -37.618 0.578 1.00 49.41 167 SER A O 1
ATOM 1260 N N . PRO A 1 168 ? -36.207 -39.677 1.180 1.00 58.28 168 PRO A N 1
ATOM 1261 C CA . PRO A 1 168 ? -34.965 -39.703 0.409 1.00 58.28 168 PRO A CA 1
ATOM 1262 C C . PRO A 1 168 ? -35.122 -40.256 -1.017 1.00 58.28 168 PRO A C 1
ATOM 1264 O O . PRO A 1 168 ? -36.010 -41.058 -1.303 1.00 58.28 168 PRO A O 1
ATOM 1267 N N . THR A 1 169 ? -34.196 -39.900 -1.910 1.00 40.25 169 THR A N 1
ATOM 1268 C CA . THR A 1 169 ? -33.832 -40.673 -3.122 1.00 40.25 169 THR A CA 1
ATOM 1269 C C . THR A 1 169 ? -32.443 -40.211 -3.619 1.00 40.25 169 THR A C 1
ATOM 1271 O O . THR A 1 169 ? -31.991 -39.144 -3.203 1.00 40.25 169 THR A O 1
ATOM 1274 N N . PRO A 1 170 ? -31.669 -41.028 -4.364 1.00 50.00 170 PRO A N 1
ATOM 1275 C CA . PRO A 1 170 ? -30.334 -41.414 -3.929 1.00 50.00 170 PRO A CA 1
ATOM 1276 C C . PRO A 1 170 ? -29.177 -40.871 -4.784 1.00 50.00 170 PRO A C 1
ATOM 1278 O O . PRO A 1 170 ? -29.323 -40.425 -5.917 1.00 50.00 170 PRO A O 1
ATOM 1281 N N . SER A 1 171 ? -28.014 -41.000 -4.153 1.00 46.09 171 SER A N 1
ATOM 1282 C CA . SER A 1 171 ? -26.614 -40.848 -4.546 1.00 46.09 171 SER A CA 1
ATOM 1283 C C . SER A 1 171 ? -26.210 -41.097 -6.005 1.00 46.09 171 SER A C 1
ATOM 1285 O O . SER A 1 171 ? -26.492 -42.154 -6.563 1.00 46.09 171 SER A O 1
ATOM 1287 N N . VAL A 1 172 ? -25.320 -40.224 -6.502 1.00 43.69 172 VAL A N 1
ATOM 1288 C CA . VAL A 1 172 ? -24.157 -40.620 -7.317 1.00 43.69 172 VAL A CA 1
ATOM 1289 C C . VAL A 1 172 ? -22.906 -39.878 -6.826 1.00 43.69 172 VAL A C 1
ATOM 1291 O O . VAL A 1 172 ? -22.912 -38.673 -6.592 1.00 43.69 172 VAL A O 1
ATOM 1294 N N . THR A 1 173 ? -21.848 -40.662 -6.643 1.00 49.81 173 THR A N 1
ATOM 1295 C CA . THR A 1 173 ? -20.525 -40.354 -6.091 1.00 49.81 173 THR A CA 1
ATOM 1296 C C . THR A 1 173 ? -19.542 -39.888 -7.168 1.00 49.81 173 THR A C 1
ATOM 1298 O O . THR A 1 173 ? -19.455 -40.528 -8.209 1.00 49.81 173 THR A O 1
ATOM 1301 N N . ALA A 1 174 ? -18.726 -38.872 -6.864 1.00 45.44 174 ALA A N 1
ATOM 1302 C CA . ALA A 1 174 ? -17.301 -38.739 -7.231 1.00 45.44 174 ALA A CA 1
ATOM 1303 C C . ALA A 1 174 ? -16.778 -37.454 -6.548 1.00 45.44 174 ALA A C 1
ATOM 1305 O O . ALA A 1 174 ? -17.341 -36.389 -6.746 1.00 45.44 174 ALA A O 1
ATOM 1306 N N . GLY A 1 175 ? -15.790 -37.441 -5.652 1.00 50.44 175 GLY A N 1
ATOM 1307 C CA . GLY A 1 175 ? -14.558 -38.222 -5.639 1.00 50.44 175 GLY A CA 1
ATOM 1308 C C . GLY A 1 175 ? -13.412 -37.335 -6.136 1.00 50.44 175 GLY A C 1
ATOM 1309 O O . GLY A 1 175 ? -12.988 -37.471 -7.274 1.00 50.44 175 GLY A O 1
ATOM 1310 N N . GLY A 1 176 ? -12.942 -36.399 -5.303 1.00 46.78 176 GLY A N 1
ATOM 1311 C CA . GLY A 1 176 ? -11.885 -35.452 -5.673 1.00 46.78 176 GLY A CA 1
ATOM 1312 C C . GLY A 1 176 ? -11.232 -34.801 -4.457 1.00 46.78 176 GLY A C 1
ATOM 1313 O O . GLY A 1 176 ? -11.382 -33.605 -4.233 1.00 46.78 176 GLY A O 1
ATOM 1314 N N . GLY A 1 177 ? -10.538 -35.600 -3.644 1.00 53.16 177 GLY A N 1
ATOM 1315 C CA . GLY A 1 177 ? -9.710 -35.111 -2.541 1.00 53.16 177 GLY A CA 1
ATOM 1316 C C . GLY A 1 177 ? -8.483 -34.367 -3.068 1.00 53.16 177 GLY A C 1
ATOM 1317 O O . GLY A 1 177 ? -7.454 -34.976 -3.349 1.00 53.16 177 GLY A O 1
ATOM 1318 N N . GLY A 1 178 ? -8.601 -33.049 -3.223 1.00 56.12 178 GLY A N 1
ATOM 1319 C CA . GLY A 1 178 ? -7.482 -32.158 -3.515 1.00 56.12 178 GLY A CA 1
ATOM 1320 C C . GLY A 1 178 ? -6.764 -31.755 -2.228 1.00 56.12 178 GLY A C 1
ATOM 1321 O O . GLY A 1 178 ? -7.363 -31.149 -1.344 1.00 56.12 178 GLY A O 1
ATOM 1322 N N . LEU A 1 179 ? -5.477 -32.091 -2.125 1.00 55.59 179 LEU A N 1
ATOM 1323 C CA . LEU A 1 179 ? -4.591 -31.631 -1.052 1.00 55.59 179 LEU A CA 1
ATOM 1324 C C . LEU A 1 179 ? -4.556 -30.096 -1.025 1.00 55.59 179 LEU A C 1
ATOM 1326 O O . LEU A 1 179 ? -4.325 -29.459 -2.055 1.00 55.59 179 LEU A O 1
ATOM 1330 N N . THR A 1 180 ? -4.776 -29.514 0.155 1.00 61.06 180 THR A N 1
ATOM 1331 C CA . THR A 1 180 ? -4.783 -28.062 0.354 1.00 61.06 180 THR A CA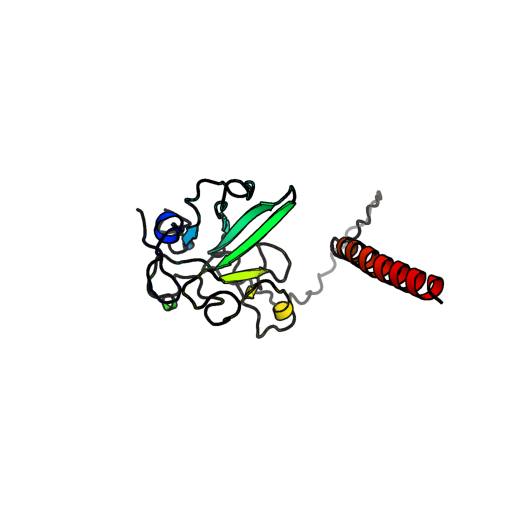 1
ATOM 1332 C C . THR A 1 180 ? -3.418 -27.461 0.007 1.00 61.06 180 THR A C 1
ATOM 1334 O O . THR A 1 180 ? -2.367 -28.080 0.192 1.00 61.06 180 THR A O 1
ATOM 1337 N N . THR A 1 181 ? -3.428 -26.230 -0.503 1.00 55.00 181 THR A N 1
ATOM 1338 C CA . THR A 1 181 ? -2.254 -25.489 -0.996 1.00 55.00 181 THR A CA 1
ATOM 1339 C C . THR A 1 181 ? -1.088 -25.443 0.006 1.00 55.00 181 THR A C 1
ATOM 1341 O O . THR A 1 181 ? 0.073 -25.425 -0.402 1.00 55.00 181 THR A O 1
ATOM 1344 N N . GLY A 1 182 ? -1.372 -25.538 1.310 1.00 47.88 182 GLY A N 1
ATOM 1345 C CA . GLY A 1 182 ? -0.362 -25.593 2.373 1.00 47.88 182 GLY A CA 1
ATOM 1346 C C . GLY A 1 182 ? 0.548 -26.829 2.340 1.00 47.88 182 GLY A C 1
ATOM 1347 O O . GLY A 1 182 ? 1.699 -26.743 2.760 1.00 47.88 182 GLY A O 1
ATOM 1348 N N . ALA A 1 183 ? 0.102 -27.958 1.778 1.00 49.09 183 ALA A N 1
ATOM 1349 C CA . ALA A 1 183 ? 0.922 -29.170 1.681 1.00 49.09 183 ALA A CA 1
ATOM 1350 C C . ALA A 1 183 ? 1.979 -29.102 0.559 1.00 49.09 183 ALA A C 1
ATOM 1352 O O . ALA A 1 183 ? 2.995 -29.792 0.624 1.00 49.09 183 ALA A O 1
ATOM 1353 N N . LYS A 1 184 ? 1.778 -28.256 -0.464 1.00 49.53 184 LYS A N 1
ATOM 1354 C CA . LYS A 1 184 ? 2.712 -28.130 -1.600 1.00 49.53 184 LYS A CA 1
ATOM 1355 C C . LYS A 1 184 ? 3.921 -27.240 -1.296 1.00 49.53 184 LYS A C 1
ATOM 1357 O O . LYS A 1 184 ? 4.983 -27.461 -1.869 1.00 49.53 184 LYS A O 1
ATOM 1362 N N . ALA A 1 185 ? 3.799 -26.291 -0.368 1.00 47.66 185 ALA A N 1
ATOM 1363 C CA . ALA A 1 185 ? 4.903 -25.403 0.009 1.00 47.66 185 ALA A CA 1
ATOM 1364 C C . ALA A 1 185 ? 5.966 -26.089 0.896 1.00 47.66 185 ALA A C 1
ATOM 1366 O O . ALA A 1 185 ? 7.134 -25.710 0.861 1.00 47.66 185 ALA A O 1
ATOM 1367 N N . GLY A 1 186 ? 5.597 -27.133 1.650 1.00 41.09 186 GLY A N 1
ATOM 1368 C CA . GLY A 1 186 ? 6.513 -27.822 2.571 1.00 41.09 186 GLY A CA 1
ATOM 1369 C C . GLY A 1 186 ? 7.550 -28.735 1.901 1.00 41.09 186 GLY A C 1
ATOM 1370 O O . GLY A 1 186 ? 8.628 -28.945 2.452 1.00 41.09 186 GLY A O 1
ATOM 1371 N N . ILE A 1 187 ? 7.266 -29.258 0.702 1.00 52.69 187 ILE A N 1
ATOM 1372 C CA . ILE A 1 187 ? 8.142 -30.245 0.041 1.00 52.69 187 ILE A CA 1
ATOM 1373 C C . ILE A 1 187 ? 9.330 -29.578 -0.681 1.00 52.69 187 ILE A C 1
ATOM 1375 O O . ILE A 1 187 ? 10.384 -30.192 -0.827 1.00 52.69 187 ILE A O 1
ATOM 1379 N N . GLY A 1 188 ? 9.216 -28.301 -1.066 1.00 45.25 188 GLY A N 1
ATOM 1380 C CA . GLY A 1 188 ? 10.272 -27.600 -1.809 1.00 45.25 188 GLY A CA 1
ATOM 1381 C C . GLY A 1 188 ? 11.516 -27.257 -0.980 1.00 45.25 188 GLY A C 1
ATOM 1382 O O . GLY A 1 188 ? 12.637 -27.375 -1.470 1.00 45.25 188 GLY A O 1
ATOM 1383 N N . VAL A 1 189 ? 11.346 -26.870 0.288 1.00 52.19 189 VAL A N 1
ATOM 1384 C CA . VAL A 1 189 ? 12.464 -26.368 1.113 1.00 52.19 189 VAL A CA 1
ATOM 1385 C C . VAL A 1 189 ? 13.267 -27.507 1.761 1.00 52.19 189 VAL A C 1
ATOM 1387 O O . VAL A 1 189 ? 14.480 -27.390 1.936 1.00 52.19 189 VAL A O 1
ATOM 1390 N N . GLY A 1 190 ? 12.630 -28.646 2.060 1.00 49.81 190 GLY A N 1
ATOM 1391 C CA . GLY A 1 190 ? 13.291 -29.780 2.722 1.00 49.81 190 GLY A CA 1
ATOM 1392 C C . GLY A 1 190 ? 14.353 -30.484 1.867 1.00 49.81 190 GLY A C 1
ATOM 1393 O O . GLY A 1 190 ? 15.381 -30.915 2.391 1.00 49.81 190 GLY A O 1
ATOM 1394 N N . ALA A 1 191 ? 14.150 -30.559 0.546 1.00 56.03 191 ALA A N 1
ATOM 1395 C CA . ALA A 1 191 ? 15.056 -31.274 -0.357 1.00 56.03 191 ALA A CA 1
ATOM 1396 C C . ALA A 1 191 ? 16.427 -30.587 -0.504 1.00 56.03 191 ALA A C 1
ATOM 1398 O O . ALA A 1 191 ? 17.452 -31.262 -0.601 1.00 56.03 191 ALA A O 1
ATOM 1399 N N . VAL A 1 192 ? 16.464 -29.251 -0.470 1.00 61.06 192 VAL A N 1
ATOM 1400 C CA . VAL A 1 192 ? 17.703 -28.483 -0.668 1.00 61.06 192 VAL A CA 1
ATOM 1401 C C . VAL A 1 192 ? 18.601 -28.580 0.567 1.00 61.06 192 VAL A C 1
ATOM 1403 O O . VAL A 1 192 ? 19.783 -28.896 0.449 1.00 61.06 192 VAL A O 1
ATOM 1406 N N . VAL A 1 193 ? 18.040 -28.398 1.767 1.00 66.25 193 VAL A N 1
ATOM 1407 C CA . VAL A 1 193 ? 18.811 -28.475 3.021 1.00 66.25 193 VAL A CA 1
ATOM 1408 C C . VAL A 1 193 ? 19.329 -29.898 3.272 1.00 66.25 193 VAL A C 1
ATOM 1410 O O . VAL A 1 193 ? 20.481 -30.071 3.674 1.00 66.25 193 VAL A O 1
ATOM 1413 N N . GLY A 1 194 ? 18.524 -30.924 2.972 1.00 66.31 194 GLY A N 1
ATOM 1414 C CA . GLY A 1 194 ? 18.939 -32.323 3.102 1.00 66.31 194 GLY A CA 1
ATOM 1415 C C . GLY A 1 194 ? 20.107 -32.701 2.184 1.00 66.31 194 GLY A C 1
ATOM 1416 O O . GLY A 1 194 ? 21.046 -33.364 2.625 1.00 66.31 194 GLY A O 1
ATOM 1417 N N . ALA A 1 195 ? 20.101 -32.236 0.930 1.00 68.62 195 ALA A N 1
ATOM 1418 C CA . ALA A 1 195 ? 21.173 -32.526 -0.023 1.00 68.62 195 ALA A CA 1
ATOM 1419 C C . ALA A 1 195 ? 22.516 -31.899 0.392 1.00 68.62 195 ALA A C 1
ATOM 1421 O O . ALA A 1 195 ? 23.549 -32.568 0.331 1.00 68.62 195 ALA A O 1
ATOM 1422 N N . PHE A 1 196 ? 22.516 -30.653 0.881 1.00 74.31 196 PHE A N 1
ATOM 1423 C CA . PHE A 1 196 ? 23.745 -30.002 1.350 1.00 74.31 196 PHE A CA 1
ATOM 1424 C C . PHE A 1 196 ? 24.348 -30.690 2.581 1.00 74.31 196 PHE A C 1
ATOM 1426 O O . PHE A 1 196 ? 25.569 -30.843 2.655 1.00 74.31 196 PHE A O 1
ATOM 1433 N N . LEU A 1 197 ? 23.513 -31.167 3.511 1.00 78.88 197 LEU A N 1
ATOM 1434 C CA . LEU A 1 197 ? 23.980 -31.926 4.675 1.00 78.88 197 LEU A CA 1
ATOM 1435 C C . LEU A 1 197 ? 24.612 -33.268 4.279 1.00 78.88 197 LEU A C 1
ATOM 1437 O O . LEU A 1 197 ? 25.677 -33.613 4.791 1.00 78.88 197 LEU A O 1
ATOM 1441 N N . LEU A 1 198 ? 24.007 -34.004 3.342 1.00 76.19 198 LEU A N 1
ATOM 1442 C CA . LEU A 1 198 ? 24.536 -35.297 2.892 1.00 76.19 198 LEU A CA 1
ATOM 1443 C C . LEU A 1 198 ? 25.841 -35.153 2.093 1.00 76.19 198 LEU A C 1
ATOM 1445 O O . LEU A 1 198 ? 26.767 -35.938 2.297 1.00 76.19 198 LEU A O 1
ATOM 1449 N N . ILE A 1 199 ? 25.956 -34.130 1.241 1.00 79.56 199 ILE A N 1
ATOM 1450 C CA . ILE A 1 199 ? 27.196 -33.847 0.498 1.00 79.56 199 ILE A CA 1
ATOM 1451 C C . ILE A 1 199 ? 28.316 -33.422 1.457 1.00 79.56 199 ILE A C 1
ATOM 1453 O O . ILE A 1 199 ? 29.443 -33.907 1.340 1.00 79.56 199 ILE A O 1
ATOM 1457 N N . GLY A 1 200 ? 28.012 -32.563 2.437 1.00 79.62 200 GLY A N 1
ATOM 1458 C CA . GLY A 1 200 ? 28.980 -32.140 3.451 1.00 79.62 200 GLY A CA 1
ATOM 1459 C C . GLY A 1 200 ? 29.512 -33.310 4.282 1.00 79.62 200 GLY A C 1
ATOM 1460 O O . GLY A 1 200 ? 30.723 -33.431 4.478 1.00 79.62 200 GLY A O 1
ATOM 1461 N N . LEU A 1 201 ? 28.626 -34.214 4.713 1.00 80.38 201 LEU A N 1
ATOM 1462 C CA . LEU A 1 201 ? 29.011 -35.402 5.478 1.00 80.38 201 LEU A CA 1
ATOM 1463 C C . LEU A 1 201 ? 29.841 -36.383 4.633 1.00 80.38 201 LEU A C 1
ATOM 1465 O O . LEU A 1 201 ? 30.842 -36.916 5.113 1.00 80.38 201 LEU A O 1
ATOM 1469 N N . GLY A 1 202 ? 29.468 -36.580 3.364 1.00 82.62 202 GLY A N 1
ATOM 1470 C CA . GLY A 1 202 ? 30.208 -37.428 2.429 1.00 82.62 202 GLY A CA 1
ATOM 1471 C C . GLY A 1 202 ? 31.628 -36.920 2.168 1.00 82.62 202 GLY A C 1
ATOM 1472 O O . GLY A 1 202 ? 32.580 -37.697 2.214 1.00 82.62 202 GLY A O 1
ATOM 1473 N N . PHE A 1 203 ? 31.796 -35.610 1.973 1.00 81.44 203 PHE A N 1
ATOM 1474 C CA . PHE A 1 203 ? 33.117 -35.008 1.779 1.00 81.44 203 PHE A CA 1
ATOM 1475 C C . PHE A 1 203 ? 33.997 -35.110 3.032 1.00 81.44 203 PHE A C 1
ATOM 1477 O O . PHE A 1 203 ? 35.197 -35.350 2.925 1.00 81.44 203 PHE A O 1
ATOM 1484 N N . PHE A 1 204 ? 33.412 -34.966 4.225 1.00 79.19 204 PHE A N 1
ATOM 1485 C CA . PHE A 1 204 ? 34.149 -35.084 5.484 1.00 79.19 204 PHE A CA 1
ATOM 1486 C C . PHE A 1 204 ? 34.638 -36.517 5.745 1.00 79.19 204 PHE A C 1
ATOM 1488 O O . PHE A 1 204 ? 35.771 -36.703 6.184 1.00 79.19 204 PHE A O 1
ATOM 1495 N N . LEU A 1 205 ? 33.821 -37.528 5.431 1.00 78.62 205 LEU A N 1
ATOM 1496 C CA . LEU A 1 205 ? 34.205 -38.937 5.565 1.00 78.62 205 LEU A CA 1
ATOM 1497 C C . LEU A 1 205 ? 35.228 -39.380 4.511 1.00 78.62 205 LEU A C 1
ATOM 1499 O O . LEU A 1 205 ? 36.092 -40.185 4.829 1.00 78.62 205 LEU A O 1
ATOM 1503 N N . ALA A 1 206 ? 35.171 -38.843 3.289 1.00 71.19 206 ALA A N 1
ATOM 1504 C CA . ALA A 1 206 ? 36.132 -39.167 2.230 1.00 71.19 206 ALA A CA 1
ATOM 1505 C C . ALA A 1 206 ? 37.527 -38.549 2.444 1.00 71.19 206 ALA A C 1
ATOM 1507 O O . ALA A 1 206 ? 38.483 -38.933 1.774 1.00 71.19 206 ALA A O 1
ATOM 1508 N N . ARG A 1 207 ? 37.642 -37.557 3.336 1.00 67.69 207 ARG A N 1
ATOM 1509 C CA . ARG A 1 207 ? 38.886 -36.822 3.603 1.00 67.69 207 ARG A CA 1
ATOM 1510 C C . ARG A 1 207 ? 39.615 -37.291 4.869 1.00 67.69 207 ARG A C 1
ATOM 1512 O O . ARG A 1 207 ? 40.609 -36.672 5.249 1.00 67.69 207 ARG A O 1
ATOM 1519 N N . ARG A 1 208 ? 39.116 -38.347 5.510 1.00 52.31 208 ARG A N 1
ATOM 1520 C CA . ARG A 1 208 ? 39.748 -39.047 6.631 1.00 52.31 208 ARG A CA 1
ATOM 1521 C C . ARG A 1 208 ? 40.270 -40.397 6.161 1.00 52.31 208 ARG A C 1
ATOM 1523 O O . ARG A 1 208 ? 41.326 -40.798 6.690 1.00 52.31 208 ARG A O 1
#

Sequence (208 aa):
ATATCYWPTGNATYARDEYEHMPCSNDTTSPLSTICCALNRTNPSGGDKLYGRTNDECLPNGVCRNRVLDHGTMQVSYWRETCTERDWKSGLCLDVCSDDWTSGNGTTGAVMTPCDGTEKSLTWCCGISTDCCKDPTKVKTLPFEFRGAIPNTASATPRPLASETSSPTPSVTAGGGGLTTGAKAGIGVGAVVGAFLLIGLGFFLARR